Protein AF-A0A971R2U0-F1 (afdb_monomer)

Secondary structure (DSSP, 8-state):
-TTEEEEEEEETTEEEEEEEEGGGHHHHHTHHHHSEEPPHHHHHH---SEEEEEEE-GGG-SSGGGGG-EEEE-TTS-EEEEEE--GGG-SHHHHHHHHHHHHHHHHHHTT-EEEEEEEEEEEETTS-EEEEEEE--TTSSHHHHHHHHHH-TTTEEEEEEEESSEEEEEE-TTS-EEEEE--SEEEEEGGGS-HHHHHHTTTT-EEESTTSTT-EEEEE-S-HHHHTS-EE-SEEEEEE-S----S-SEEE-SSHHHHHHHHHH-EEEEPTTSS--EEEE-GGG-TTTTTTTHHHHHHHHHHHHHHHHHTT-EEEEEE--TTSTT-TTHHHHHHHHHHHHHHHT---

Structure (mmCIF, N/CA/C/O backbone):
data_AF-A0A971R2U0-F1
#
_entry.id   AF-A0A971R2U0-F1
#
loop_
_atom_site.group_PDB
_atom_site.id
_atom_site.type_symbol
_atom_site.label_atom_id
_atom_site.label_alt_id
_atom_site.label_comp_id
_atom_site.label_asym_id
_atom_site.label_entity_id
_atom_site.label_seq_id
_atom_site.pdbx_PDB_ins_code
_atom_site.Cartn_x
_atom_site.Cartn_y
_atom_site.Cartn_z
_atom_site.occupancy
_atom_site.B_iso_or_equiv
_atom_site.auth_seq_id
_atom_site.auth_comp_id
_atom_site.auth_asym_id
_atom_site.auth_atom_id
_atom_site.pdbx_PDB_model_num
ATOM 1 N N . PRO A 1 1 ? 22.338 -7.439 -25.078 1.00 67.12 1 PRO A N 1
ATOM 2 C CA . PRO A 1 1 ? 22.030 -8.582 -24.176 1.00 67.12 1 PRO A CA 1
ATOM 3 C C . PRO A 1 1 ? 23.059 -8.847 -23.064 1.00 67.12 1 PRO A C 1
ATOM 5 O O . PRO A 1 1 ? 22.641 -9.180 -21.968 1.00 67.12 1 PRO A O 1
ATOM 8 N N . LYS A 1 2 ? 24.377 -8.737 -23.320 1.00 85.81 2 LYS A N 1
ATOM 9 C CA . LYS A 1 2 ? 25.413 -9.091 -22.322 1.00 85.81 2 LYS A CA 1
ATOM 10 C C . LYS A 1 2 ? 25.463 -8.170 -21.094 1.00 85.81 2 LYS A C 1
ATOM 12 O O . LYS A 1 2 ? 25.907 -8.610 -20.044 1.00 85.81 2 LYS A O 1
ATOM 17 N N . ASP A 1 3 ? 24.999 -6.933 -21.238 1.00 92.06 3 ASP A N 1
ATOM 18 C CA . ASP A 1 3 ? 24.998 -5.914 -20.182 1.00 92.06 3 ASP A CA 1
ATOM 19 C C . ASP A 1 3 ? 23.644 -5.786 -19.466 1.00 92.06 3 ASP A C 1
ATOM 21 O O . ASP A 1 3 ? 23.371 -4.761 -18.856 1.00 92.06 3 ASP A O 1
ATOM 25 N N . TRP A 1 4 ? 22.774 -6.792 -19.575 1.00 95.12 4 TRP A N 1
ATOM 26 C CA . TRP A 1 4 ? 21.411 -6.742 -19.048 1.00 95.12 4 TRP A CA 1
ATOM 27 C C . TRP A 1 4 ? 21.131 -7.930 -18.133 1.00 95.12 4 TRP A C 1
ATOM 29 O O . TRP A 1 4 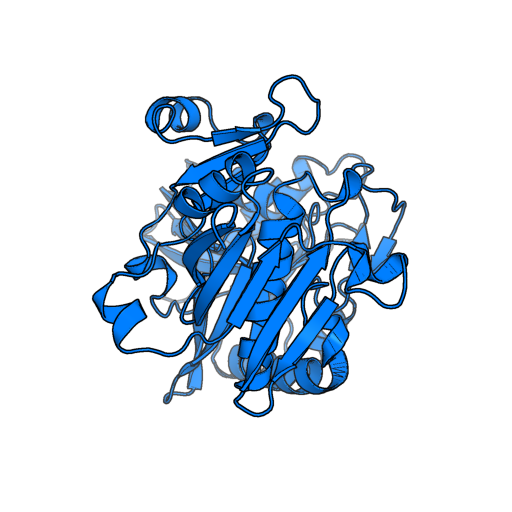? 21.513 -9.061 -18.438 1.00 95.12 4 TRP A O 1
ATOM 39 N N . PHE A 1 5 ? 20.429 -7.669 -17.034 1.00 95.25 5 PHE A N 1
ATOM 40 C CA . PHE A 1 5 ? 20.079 -8.653 -16.014 1.00 95.25 5 PHE A CA 1
ATOM 41 C C . PHE A 1 5 ? 18.563 -8.752 -15.866 1.00 95.25 5 PHE A C 1
ATOM 43 O O . PHE A 1 5 ? 17.862 -7.747 -15.947 1.00 95.25 5 PHE A O 1
ATOM 50 N N . GLY A 1 6 ? 18.061 -9.969 -15.650 1.00 94.62 6 GLY A N 1
ATOM 51 C CA . GLY A 1 6 ? 16.641 -10.239 -15.435 1.00 94.62 6 GLY A CA 1
ATOM 52 C C . GLY A 1 6 ? 16.349 -10.599 -13.981 1.00 94.62 6 GLY A C 1
ATOM 53 O O . GLY A 1 6 ? 16.981 -11.493 -13.425 1.00 94.62 6 GLY A O 1
ATOM 54 N N . PHE A 1 7 ? 15.352 -9.938 -13.408 1.00 96.06 7 PHE A N 1
ATOM 55 C CA . PHE A 1 7 ? 14.811 -10.134 -12.070 1.00 96.06 7 PHE A CA 1
ATOM 56 C C . PHE A 1 7 ? 13.326 -10.484 -12.204 1.00 96.06 7 PHE A C 1
ATOM 58 O O . PHE A 1 7 ? 12.466 -9.600 -12.210 1.00 96.06 7 PHE A O 1
ATOM 65 N N . PRO A 1 8 ? 12.998 -11.769 -12.393 1.00 96.81 8 PRO A N 1
ATOM 66 C CA . PRO A 1 8 ? 11.617 -12.214 -12.388 1.00 96.81 8 PRO A CA 1
ATOM 67 C C . PRO A 1 8 ? 11.120 -12.213 -10.941 1.00 96.81 8 PRO A C 1
ATOM 69 O O . PRO A 1 8 ? 11.639 -12.950 -10.106 1.00 96.81 8 PRO A O 1
ATOM 72 N N . ILE A 1 9 ? 10.136 -11.370 -10.641 1.00 97.31 9 ILE A N 1
ATOM 73 C CA . ILE A 1 9 ? 9.630 -11.148 -9.284 1.00 97.31 9 ILE A CA 1
ATOM 74 C C . ILE A 1 9 ? 8.130 -11.397 -9.195 1.00 97.31 9 ILE A C 1
ATOM 76 O O . ILE A 1 9 ? 7.377 -11.180 -10.150 1.00 97.31 9 ILE A O 1
ATOM 80 N N . HIS A 1 10 ? 7.693 -11.813 -8.013 1.00 96.88 10 HIS A N 1
ATOM 81 C CA . HIS A 1 10 ? 6.298 -11.786 -7.627 1.00 96.88 10 HIS A CA 1
ATOM 82 C C . HIS A 1 10 ? 5.955 -10.454 -6.966 1.00 96.88 10 HIS A C 1
ATOM 84 O O . HIS A 1 10 ? 6.544 -10.071 -5.957 1.00 96.88 10 HIS A O 1
ATOM 90 N N . VAL A 1 11 ? 4.958 -9.775 -7.526 1.00 96.44 11 VAL A N 1
ATOM 91 C CA . VAL A 1 11 ? 4.375 -8.548 -6.979 1.00 96.44 11 VAL A CA 1
ATOM 92 C C . VAL A 1 11 ? 2.938 -8.878 -6.623 1.00 96.44 11 VAL A C 1
ATOM 94 O O . VAL A 1 11 ? 2.069 -8.971 -7.496 1.00 96.44 11 VAL A O 1
ATOM 97 N N . GLY A 1 12 ? 2.714 -9.198 -5.350 1.00 93.81 12 GLY A N 1
ATOM 98 C CA . GLY A 1 12 ? 1.501 -9.886 -4.920 1.00 93.81 12 GLY A CA 1
ATOM 99 C C . GLY A 1 12 ? 1.280 -11.164 -5.739 1.00 93.81 12 GLY A C 1
ATOM 100 O O . GLY A 1 12 ? 2.132 -12.049 -5.801 1.00 93.81 12 GLY A O 1
ATOM 101 N N . THR A 1 13 ? 0.144 -11.263 -6.427 1.00 93.38 13 THR A N 1
ATOM 102 C CA . THR A 1 13 ? -0.176 -12.434 -7.275 1.00 93.38 13 THR A CA 1
ATOM 103 C C . THR A 1 13 ? 0.349 -12.330 -8.715 1.00 93.38 13 THR A C 1
ATOM 105 O O . THR A 1 13 ? 0.178 -13.270 -9.496 1.00 93.38 13 THR A O 1
ATOM 108 N N . LYS A 1 14 ? 0.981 -11.208 -9.089 1.00 97.00 14 LYS A N 1
ATOM 109 C CA . LYS A 1 14 ? 1.472 -10.948 -10.451 1.00 97.00 14 LYS A CA 1
ATOM 110 C C . LYS A 1 14 ? 2.922 -11.365 -10.613 1.00 97.00 14 LYS A C 1
ATOM 112 O O . LYS A 1 14 ? 3.723 -11.218 -9.697 1.00 97.00 14 LYS A O 1
ATOM 117 N N . LEU A 1 15 ? 3.250 -11.869 -11.796 1.00 97.88 15 LEU A N 1
ATOM 118 C CA . LEU A 1 15 ? 4.611 -12.154 -12.226 1.00 97.88 15 LEU A CA 1
ATOM 119 C C . LEU A 1 15 ? 5.100 -10.998 -13.098 1.00 97.88 15 LEU A C 1
ATOM 121 O O . LEU A 1 15 ? 4.590 -10.809 -14.203 1.00 97.88 15 LEU A O 1
ATOM 125 N N . ILE A 1 16 ? 6.086 -10.244 -12.617 1.00 98.31 16 ILE A N 1
ATOM 126 C CA . ILE A 1 16 ? 6.682 -9.133 -13.362 1.00 98.31 16 ILE A CA 1
ATOM 127 C C . ILE A 1 16 ? 8.148 -9.451 -13.639 1.00 98.31 16 ILE A C 1
ATOM 129 O O . ILE A 1 16 ? 8.900 -9.811 -12.737 1.00 98.31 16 ILE A O 1
ATOM 133 N N . TYR A 1 17 ? 8.561 -9.337 -14.898 1.00 97.88 17 TYR A N 1
ATOM 134 C CA . TYR A 1 17 ? 9.966 -9.458 -15.276 1.00 97.88 17 TYR A CA 1
ATOM 135 C C . TYR A 1 17 ? 10.603 -8.081 -15.291 1.00 97.88 17 TYR A C 1
ATOM 137 O O . TYR A 1 17 ? 10.258 -7.245 -16.121 1.00 97.88 17 TYR A O 1
ATOM 145 N N . VAL A 1 18 ? 11.549 -7.855 -14.387 1.00 97.44 18 VAL A N 1
ATOM 146 C CA . VAL A 1 18 ? 12.312 -6.612 -14.342 1.00 97.44 18 VAL A CA 1
ATOM 147 C C . VAL A 1 18 ? 13.645 -6.827 -15.050 1.00 97.44 18 VAL A C 1
ATOM 149 O O . VAL A 1 18 ? 14.414 -7.709 -14.683 1.00 97.44 18 VAL A O 1
ATOM 152 N N . VAL A 1 19 ? 13.911 -6.058 -16.096 1.00 96.12 19 VAL A N 1
ATOM 153 C CA . VAL A 1 19 ? 15.102 -6.151 -16.937 1.00 96.12 19 VAL A CA 1
ATOM 154 C C . VAL A 1 19 ? 15.901 -4.868 -16.758 1.00 96.12 19 VAL A C 1
ATOM 156 O O . VAL A 1 19 ? 15.424 -3.783 -17.068 1.00 96.12 19 VAL A O 1
ATOM 159 N N . VAL A 1 20 ? 17.112 -4.979 -16.228 1.00 95.12 20 VAL A N 1
ATOM 160 C CA . VAL A 1 20 ? 17.919 -3.817 -15.836 1.00 95.12 20 VAL A CA 1
ATOM 161 C C . VAL A 1 20 ? 19.248 -3.815 -16.566 1.00 95.12 20 VAL A C 1
ATOM 163 O O . VAL A 1 20 ? 19.884 -4.864 -16.720 1.00 95.12 20 VAL A O 1
ATOM 166 N N . ASN A 1 21 ? 19.679 -2.639 -17.009 1.00 93.81 21 ASN A N 1
ATOM 167 C CA . ASN A 1 21 ? 21.042 -2.441 -17.476 1.00 93.81 21 ASN A CA 1
ATOM 168 C C . ASN A 1 21 ? 22.017 -2.636 -16.296 1.00 93.81 21 ASN A C 1
ATOM 170 O O . ASN A 1 21 ? 21.696 -2.313 -15.150 1.00 93.81 21 ASN A O 1
ATOM 174 N N . LYS A 1 22 ? 23.208 -3.184 -16.564 1.00 92.50 22 LYS A N 1
ATOM 175 C CA . LYS A 1 22 ? 24.267 -3.448 -15.577 1.00 92.50 22 LYS A CA 1
ATOM 176 C C . LYS A 1 22 ? 24.604 -2.243 -14.699 1.00 92.50 22 LYS A C 1
ATOM 178 O O . LYS A 1 22 ? 25.009 -2.442 -13.558 1.00 92.50 22 LYS A O 1
ATOM 183 N N . GLU A 1 23 ? 24.445 -1.028 -15.216 1.00 90.56 23 GLU A N 1
ATOM 184 C CA . GLU A 1 23 ? 24.738 0.210 -14.488 1.00 90.56 23 GLU A CA 1
ATOM 185 C C . GLU A 1 23 ? 23.801 0.395 -13.286 1.00 90.56 23 GLU A C 1
ATOM 187 O O . GLU A 1 23 ? 24.240 0.803 -12.216 1.00 90.56 23 GLU A O 1
ATOM 192 N N . TYR A 1 24 ? 22.555 -0.073 -13.401 1.00 91.06 24 TYR A N 1
ATOM 193 C CA . TYR A 1 24 ? 21.544 -0.029 -12.341 1.00 91.06 24 TYR A CA 1
ATOM 194 C C . TYR A 1 24 ? 21.468 -1.325 -11.516 1.00 91.06 24 TYR A C 1
ATOM 196 O O . TYR A 1 24 ? 20.553 -1.500 -10.707 1.00 91.06 24 TYR A O 1
ATOM 204 N N . LEU A 1 25 ? 22.418 -2.256 -11.685 1.00 90.38 25 LEU A N 1
ATOM 205 C CA . LEU A 1 25 ? 22.401 -3.549 -10.990 1.00 90.38 25 LEU A CA 1
ATOM 206 C C . LEU A 1 25 ? 22.448 -3.389 -9.462 1.00 90.38 25 LEU A C 1
ATOM 208 O O . LEU A 1 25 ? 21.799 -4.147 -8.740 1.00 90.38 25 LEU A O 1
ATOM 212 N N . ALA A 1 26 ? 23.182 -2.385 -8.971 1.00 87.31 26 ALA A N 1
ATOM 213 C CA . ALA A 1 26 ? 23.252 -2.076 -7.546 1.00 87.31 26 ALA A CA 1
ATOM 214 C C . ALA A 1 26 ? 21.869 -1.719 -6.977 1.00 87.31 26 ALA A C 1
ATOM 216 O O . ALA A 1 26 ? 21.488 -2.254 -5.937 1.00 87.31 26 ALA A O 1
ATOM 217 N N . LEU A 1 27 ? 21.077 -0.910 -7.690 1.00 87.75 27 LEU A N 1
ATOM 218 C CA . LEU A 1 27 ? 19.688 -0.629 -7.315 1.00 87.75 27 LEU A CA 1
ATOM 219 C C . LEU A 1 27 ? 18.820 -1.887 -7.409 1.00 87.75 27 LEU A C 1
ATOM 221 O O . LEU A 1 27 ? 18.063 -2.187 -6.488 1.00 87.75 27 LEU A O 1
ATOM 225 N N . ALA A 1 28 ? 18.956 -2.648 -8.498 1.00 90.69 28 ALA A N 1
ATOM 226 C CA . ALA A 1 28 ? 18.144 -3.834 -8.761 1.00 90.69 28 ALA A CA 1
ATOM 227 C C . ALA A 1 28 ? 18.328 -4.941 -7.718 1.00 90.69 28 ALA A C 1
ATOM 229 O O . ALA A 1 28 ? 17.384 -5.675 -7.437 1.00 90.69 28 ALA A O 1
ATOM 230 N N . SER A 1 29 ? 19.503 -5.024 -7.086 1.00 89.69 29 SER A N 1
ATOM 231 C CA . SER A 1 29 ? 19.735 -5.935 -5.958 1.00 89.69 29 SER A CA 1
ATOM 232 C C . SER A 1 29 ? 18.728 -5.727 -4.815 1.00 89.69 29 SER A C 1
ATOM 234 O O . SER A 1 29 ? 18.308 -6.693 -4.180 1.00 89.69 29 SER A O 1
ATOM 236 N N . GLY A 1 30 ? 18.243 -4.491 -4.636 1.00 90.81 30 GLY A N 1
ATOM 237 C CA . GLY A 1 30 ? 17.192 -4.129 -3.688 1.00 90.81 30 GLY A CA 1
ATOM 238 C C . GLY A 1 30 ? 15.860 -4.840 -3.926 1.00 90.81 30 GLY A C 1
ATOM 239 O O . GLY A 1 30 ? 15.114 -5.079 -2.977 1.00 90.81 30 GLY A O 1
ATOM 240 N N . LEU A 1 31 ? 15.570 -5.244 -5.168 1.00 93.12 31 LEU A N 1
ATOM 241 C CA . LEU A 1 31 ? 14.348 -5.981 -5.492 1.00 93.12 31 LEU A CA 1
ATOM 242 C C . LEU A 1 31 ? 14.289 -7.332 -4.792 1.00 93.12 31 LEU A C 1
ATOM 244 O O . LEU A 1 31 ? 13.209 -7.719 -4.369 1.00 93.12 31 LEU A O 1
ATOM 248 N N . GLY A 1 32 ? 15.425 -8.016 -4.624 1.00 90.88 32 GLY A N 1
ATOM 249 C CA . GLY A 1 32 ? 15.470 -9.316 -3.946 1.00 90.88 32 GLY A CA 1
ATOM 250 C C . GLY A 1 32 ? 15.125 -9.243 -2.456 1.00 90.88 32 GLY A C 1
ATOM 251 O O . GLY A 1 32 ? 14.724 -10.245 -1.875 1.00 90.88 32 GLY A O 1
ATOM 252 N N . ASN A 1 33 ? 15.247 -8.061 -1.843 1.00 90.31 33 ASN A N 1
ATOM 253 C CA . ASN A 1 33 ? 14.797 -7.829 -0.472 1.00 90.31 33 ASN A CA 1
ATOM 254 C C . ASN A 1 33 ? 13.345 -7.358 -0.400 1.00 90.31 33 ASN A C 1
ATOM 256 O O . ASN A 1 33 ? 12.711 -7.549 0.633 1.00 90.31 33 ASN A O 1
ATOM 260 N N . LEU A 1 34 ? 12.846 -6.696 -1.449 1.00 92.38 34 LEU A N 1
ATOM 261 C CA . LEU A 1 34 ? 11.514 -6.092 -1.470 1.00 92.38 34 LEU A CA 1
ATOM 262 C C . LEU A 1 34 ? 10.435 -7.033 -2.024 1.00 92.38 34 LEU A C 1
ATOM 264 O O . LEU A 1 34 ? 9.276 -6.919 -1.632 1.00 92.38 34 LEU A O 1
ATOM 268 N N . PHE A 1 35 ? 10.804 -7.934 -2.930 1.00 94.81 35 PHE A N 1
ATOM 269 C CA . PHE A 1 35 ? 9.907 -8.858 -3.615 1.00 94.81 35 PHE A CA 1
ATOM 270 C C . PHE A 1 35 ? 10.469 -10.277 -3.606 1.00 94.81 35 PHE A C 1
ATOM 272 O O . PHE A 1 35 ? 11.679 -10.494 -3.587 1.00 94.81 35 PHE A O 1
ATOM 279 N N . GLU A 1 36 ? 9.573 -11.255 -3.686 1.00 94.88 36 GLU A N 1
ATOM 280 C CA . GLU A 1 36 ? 9.957 -12.653 -3.858 1.00 94.88 36 GLU A CA 1
ATOM 281 C C . GLU A 1 36 ? 10.438 -12.893 -5.294 1.00 94.88 36 GLU A C 1
ATOM 283 O O . GLU A 1 36 ? 9.746 -12.538 -6.252 1.00 94.88 36 GLU A O 1
ATOM 288 N N . LEU A 1 37 ? 11.600 -13.527 -5.464 1.00 95.00 37 LEU A N 1
ATOM 289 C CA . LEU A 1 37 ? 12.069 -13.956 -6.782 1.00 95.00 37 LEU A CA 1
ATOM 290 C C . LEU A 1 37 ? 11.256 -15.164 -7.264 1.00 95.00 37 LEU A C 1
ATOM 292 O O . LEU A 1 37 ? 11.056 -16.135 -6.537 1.00 95.00 37 LEU A O 1
ATOM 296 N N . ALA A 1 38 ? 10.827 -15.143 -8.522 1.00 95.56 38 ALA A N 1
ATOM 297 C CA . ALA A 1 38 ? 10.132 -16.275 -9.114 1.00 95.56 38 ALA A CA 1
ATOM 298 C C . ALA A 1 38 ? 11.088 -17.457 -9.332 1.00 95.56 38 ALA A C 1
ATOM 300 O O . ALA A 1 38 ? 12.235 -17.296 -9.756 1.00 95.56 38 ALA A O 1
ATOM 301 N N . SER A 1 39 ? 10.596 -18.673 -9.096 1.00 94.31 39 SER A N 1
ATOM 302 C CA . SER A 1 39 ? 11.369 -19.890 -9.341 1.00 94.31 39 SER A CA 1
ATOM 303 C C . SER A 1 39 ? 11.531 -20.174 -10.840 1.00 94.31 39 SER A C 1
ATOM 305 O O . SER A 1 39 ? 10.706 -19.777 -11.668 1.00 94.31 39 SER A O 1
ATOM 307 N N . PHE A 1 40 ? 12.569 -20.936 -11.201 1.00 92.69 40 PHE A N 1
ATOM 308 C CA . PHE A 1 40 ? 12.796 -21.367 -12.587 1.00 92.69 40 PHE A CA 1
ATOM 309 C C . PHE A 1 40 ? 11.599 -22.107 -13.195 1.00 92.69 40 PHE A C 1
ATOM 311 O O . PHE A 1 40 ? 11.309 -21.924 -14.378 1.00 92.69 40 PHE A O 1
ATOM 318 N N . ASP A 1 41 ? 10.876 -22.895 -12.398 1.00 94.00 41 ASP A N 1
ATOM 319 C CA . ASP A 1 41 ? 9.682 -23.602 -12.862 1.00 94.00 41 ASP A CA 1
ATOM 320 C C . ASP A 1 41 ? 8.553 -22.637 -13.233 1.00 94.00 41 ASP A C 1
ATOM 322 O O . ASP A 1 41 ? 7.886 -22.836 -14.248 1.00 94.00 41 ASP A O 1
ATOM 326 N N . ILE A 1 42 ? 8.357 -21.563 -12.465 1.00 93.44 42 ILE A N 1
ATOM 327 C CA . ILE A 1 42 ? 7.370 -20.529 -12.797 1.00 93.44 42 ILE A CA 1
ATOM 328 C C . ILE A 1 42 ? 7.784 -19.814 -14.083 1.00 93.44 42 ILE A C 1
ATOM 330 O O . ILE A 1 42 ? 6.976 -19.698 -15.001 1.00 93.44 42 ILE A O 1
ATOM 334 N N . ILE A 1 43 ? 9.049 -19.401 -14.183 1.00 93.56 43 ILE A N 1
ATOM 335 C CA . ILE A 1 43 ? 9.583 -18.672 -15.345 1.00 93.56 43 ILE A CA 1
ATOM 336 C C . ILE A 1 43 ? 9.437 -19.488 -16.635 1.00 93.56 43 ILE A C 1
ATOM 338 O O . ILE A 1 43 ? 9.090 -18.951 -17.682 1.00 93.56 43 ILE A O 1
ATOM 342 N N . LYS A 1 44 ? 9.675 -20.802 -16.571 1.00 92.62 44 LYS A N 1
ATOM 343 C CA . LYS A 1 44 ? 9.603 -21.683 -17.742 1.00 92.62 44 LYS A CA 1
ATOM 344 C C . LYS A 1 44 ? 8.174 -21.910 -18.243 1.00 92.62 44 LYS A C 1
ATOM 346 O O . LYS A 1 44 ? 7.989 -22.159 -19.432 1.00 92.62 44 LYS A O 1
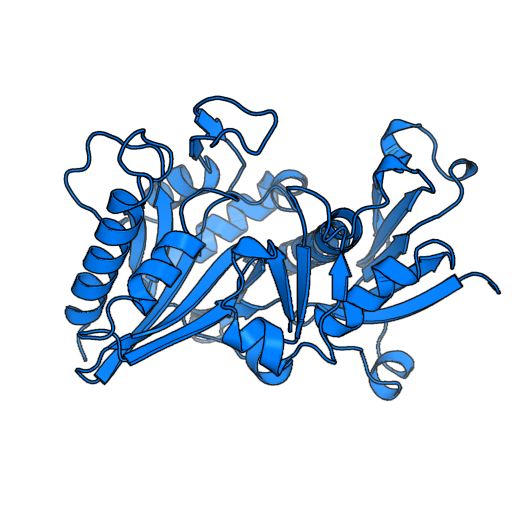ATOM 351 N N . ASN A 1 45 ? 7.187 -21.873 -17.348 1.00 94.12 45 ASN A N 1
ATOM 352 C CA . ASN A 1 45 ? 5.827 -22.330 -17.643 1.00 94.12 45 ASN A CA 1
ATOM 353 C C . ASN A 1 45 ? 4.778 -21.210 -17.659 1.00 94.12 45 ASN A C 1
ATOM 355 O O . ASN A 1 45 ? 3.681 -21.424 -18.175 1.00 94.12 45 ASN A O 1
ATOM 359 N N . LYS A 1 46 ? 5.077 -20.033 -17.099 1.00 94.50 46 LYS A N 1
ATOM 360 C CA . LYS A 1 46 ? 4.141 -18.911 -17.009 1.00 94.50 46 LYS A CA 1
ATOM 361 C C . LYS A 1 46 ? 4.700 -17.688 -17.732 1.00 94.50 46 LYS A C 1
ATOM 363 O O . LYS A 1 46 ? 5.791 -17.210 -17.433 1.00 94.50 46 LYS A O 1
ATOM 368 N N . LYS A 1 47 ? 3.898 -17.147 -18.650 1.00 95.44 47 LYS A N 1
ATOM 369 C CA . LYS A 1 47 ? 4.136 -15.845 -19.277 1.00 95.44 47 LYS A CA 1
ATOM 370 C C . LYS A 1 47 ? 4.054 -14.728 -18.214 1.00 95.44 47 LYS A C 1
ATOM 372 O O . LYS A 1 47 ? 3.151 -14.789 -17.378 1.00 95.44 47 LYS A O 1
ATOM 377 N N . PRO A 1 48 ? 4.942 -13.716 -18.231 1.00 97.44 48 PRO A N 1
ATOM 378 C CA . PRO A 1 48 ? 4.840 -12.592 -17.307 1.00 97.44 48 PRO A CA 1
ATOM 379 C C . PRO A 1 48 ? 3.562 -11.777 -17.541 1.00 97.44 48 PRO A C 1
ATOM 381 O O . PRO A 1 48 ? 3.148 -11.533 -18.678 1.00 97.44 48 PRO A O 1
ATOM 384 N N . ASP A 1 49 ? 2.974 -11.319 -16.440 1.00 98.19 49 ASP A N 1
ATOM 385 C CA . ASP A 1 49 ? 1.847 -10.388 -16.435 1.00 98.19 49 ASP A CA 1
ATOM 386 C C . ASP A 1 49 ? 2.329 -8.967 -16.808 1.00 98.19 49 ASP A C 1
ATOM 388 O O . ASP A 1 49 ? 1.620 -8.208 -17.471 1.00 98.19 49 ASP A O 1
ATOM 392 N N . GLY A 1 50 ? 3.574 -8.629 -16.448 1.00 98.25 50 GLY A N 1
ATOM 393 C CA . GLY A 1 50 ? 4.221 -7.373 -16.820 1.00 98.25 50 GLY A CA 1
ATOM 394 C C . GLY A 1 50 ? 5.726 -7.496 -17.061 1.00 98.25 50 GLY A C 1
ATOM 395 O O . GLY A 1 50 ? 6.384 -8.405 -16.558 1.00 98.25 50 GLY A O 1
ATOM 396 N N . ILE A 1 51 ? 6.283 -6.557 -17.817 1.00 98.19 51 ILE A N 1
ATOM 397 C CA . ILE A 1 51 ? 7.716 -6.396 -18.061 1.00 98.19 51 ILE A CA 1
ATOM 398 C C . ILE A 1 51 ? 8.083 -4.956 -17.713 1.00 98.19 51 ILE A C 1
ATOM 400 O O . ILE A 1 51 ? 7.394 -4.025 -18.113 1.00 98.19 51 ILE A O 1
ATOM 404 N N . TYR A 1 52 ? 9.164 -4.763 -16.973 1.00 97.44 52 TYR A N 1
ATOM 405 C CA . TYR A 1 52 ? 9.704 -3.444 -16.674 1.00 97.44 52 TYR A CA 1
ATOM 406 C C . TYR A 1 52 ? 11.166 -3.384 -17.102 1.00 97.44 52 TYR A C 1
ATOM 408 O O . TYR A 1 52 ? 11.948 -4.227 -16.678 1.00 97.44 52 TYR A O 1
ATOM 416 N N . ILE A 1 53 ? 11.533 -2.417 -17.941 1.00 95.62 53 ILE A N 1
ATOM 417 C CA . ILE A 1 53 ? 12.887 -2.244 -18.470 1.00 95.62 53 ILE A CA 1
ATOM 418 C C . ILE A 1 53 ? 13.456 -0.917 -17.965 1.00 95.62 53 ILE A C 1
ATOM 420 O O . ILE A 1 53 ? 12.860 0.129 -18.204 1.00 95.62 53 ILE A O 1
ATOM 424 N N . LEU A 1 54 ? 14.603 -0.963 -17.282 1.00 93.75 54 LEU A N 1
ATOM 425 C CA . LEU A 1 54 ? 15.287 0.203 -16.709 1.00 93.75 54 LEU A CA 1
ATOM 426 C C . LEU A 1 54 ? 16.669 0.401 -17.340 1.00 93.75 54 LEU A C 1
ATOM 428 O O . LEU A 1 54 ? 17.472 -0.541 -17.370 1.00 93.75 54 LEU A O 1
ATOM 432 N N . GLY A 1 55 ? 16.962 1.632 -17.762 1.00 92.62 55 GLY A N 1
ATOM 433 C CA . GLY A 1 55 ? 18.241 2.001 -18.369 1.00 92.62 55 GLY A CA 1
ATOM 434 C C . GLY A 1 55 ? 18.278 1.719 -19.868 1.00 92.62 55 GLY A C 1
ATOM 435 O O . GLY A 1 55 ? 19.304 1.263 -20.384 1.00 92.62 55 GLY A O 1
ATOM 436 N N . ILE A 1 56 ? 17.137 1.867 -20.555 1.00 92.31 56 ILE A N 1
ATOM 437 C CA . ILE A 1 56 ? 17.086 1.758 -22.017 1.00 92.31 56 ILE A CA 1
ATOM 438 C C . ILE A 1 56 ? 17.637 3.043 -22.636 1.00 92.31 56 ILE A C 1
ATOM 440 O O . ILE A 1 56 ? 17.419 4.129 -22.118 1.00 92.31 56 ILE A O 1
ATOM 444 N N . ASP A 1 57 ? 18.368 2.917 -23.739 1.00 91.62 57 ASP A N 1
ATOM 445 C CA . ASP A 1 57 ? 18.961 4.073 -24.409 1.00 91.62 57 ASP A CA 1
ATOM 446 C C . ASP A 1 57 ? 17.882 5.096 -24.800 1.00 91.62 57 ASP A C 1
ATOM 448 O O . ASP A 1 57 ? 16.854 4.748 -25.390 1.00 91.62 57 ASP A O 1
ATOM 452 N N . ASN A 1 58 ? 18.138 6.365 -24.486 1.00 92.06 58 ASN A N 1
ATOM 453 C CA . ASN A 1 58 ? 17.199 7.461 -24.698 1.00 92.06 58 ASN A CA 1
ATOM 454 C C . ASN A 1 58 ? 16.814 7.651 -26.177 1.00 92.06 58 ASN A C 1
ATOM 456 O O . ASN A 1 58 ? 15.766 8.220 -26.465 1.00 92.06 58 ASN A O 1
ATOM 460 N N . GLN A 1 59 ? 17.601 7.117 -27.123 1.00 92.62 59 GLN A N 1
ATOM 461 C CA . GLN A 1 59 ? 17.261 7.111 -28.551 1.00 92.62 59 GLN A CA 1
ATOM 462 C C . GLN A 1 59 ? 15.967 6.346 -28.888 1.00 92.62 59 GLN A C 1
ATOM 464 O O . GLN A 1 59 ? 15.445 6.494 -29.991 1.00 92.62 59 GLN A O 1
ATOM 469 N N . PHE A 1 60 ? 15.482 5.490 -27.981 1.00 90.38 60 PHE A N 1
ATOM 470 C CA . PHE A 1 60 ? 14.252 4.715 -28.163 1.00 90.38 60 PHE A CA 1
ATOM 471 C C . PHE A 1 60 ? 12.986 5.441 -27.692 1.00 90.38 60 PHE A C 1
ATOM 473 O O . PHE A 1 60 ? 11.899 4.881 -27.827 1.00 90.38 60 PHE A O 1
ATOM 480 N N . PHE A 1 61 ? 13.109 6.659 -27.166 1.00 91.25 61 PHE A N 1
ATOM 481 C CA . PHE A 1 61 ? 11.971 7.495 -26.793 1.00 91.25 61 PHE A CA 1
ATOM 482 C C . PHE A 1 61 ? 11.794 8.635 -27.790 1.00 91.25 61 PHE A C 1
ATOM 484 O O . PHE A 1 61 ? 12.760 9.126 -28.377 1.00 91.25 61 PHE A O 1
ATOM 491 N N . GLU A 1 62 ? 10.544 9.046 -27.982 1.00 88.44 62 GLU A N 1
ATOM 492 C CA . GLU A 1 62 ? 10.199 10.124 -28.909 1.00 88.44 62 GLU A CA 1
ATOM 493 C C . GLU A 1 62 ? 10.480 11.497 -28.290 1.00 88.44 62 GLU A C 1
ATOM 495 O O . GLU A 1 62 ? 11.023 12.377 -28.964 1.00 88.44 62 GLU A O 1
ATOM 500 N N . GLU A 1 63 ? 10.164 11.665 -27.002 1.00 90.44 63 GLU A N 1
ATOM 501 C CA . GLU A 1 63 ? 10.304 12.931 -26.286 1.00 90.44 63 GLU A CA 1
ATOM 502 C C . GLU A 1 63 ? 11.207 12.795 -25.046 1.00 90.44 63 GLU A C 1
ATOM 504 O O . GLU A 1 63 ? 11.178 11.768 -24.368 1.00 90.44 63 GLU A O 1
ATOM 509 N N . PRO A 1 64 ? 11.995 13.831 -24.690 1.00 85.81 64 PRO A N 1
ATOM 510 C CA . PRO A 1 64 ? 12.816 13.813 -23.477 1.00 85.81 64 PRO A CA 1
ATOM 511 C C . PRO A 1 64 ? 12.034 13.581 -22.180 1.00 85.81 64 PRO A C 1
ATOM 513 O O . PRO A 1 64 ? 12.565 12.998 -21.238 1.00 85.81 64 PRO A O 1
ATOM 516 N N . ASP A 1 65 ? 10.773 14.014 -22.130 1.00 85.19 65 ASP A N 1
ATOM 517 C CA . ASP A 1 65 ? 9.922 13.823 -20.956 1.00 85.19 65 ASP A CA 1
ATOM 518 C C . ASP A 1 65 ? 9.570 12.342 -20.730 1.00 85.19 65 ASP A C 1
ATOM 520 O O . ASP A 1 65 ? 9.319 11.954 -19.591 1.00 85.19 65 ASP A O 1
ATOM 524 N N . ASP A 1 66 ? 9.639 11.496 -21.765 1.00 88.12 66 ASP A N 1
ATOM 525 C CA . ASP A 1 66 ? 9.370 10.057 -21.663 1.00 88.12 66 ASP A CA 1
ATOM 526 C C . ASP A 1 66 ? 10.528 9.273 -21.031 1.00 88.12 66 ASP A C 1
ATOM 528 O O . ASP A 1 66 ? 10.348 8.126 -20.607 1.00 88.12 66 ASP A O 1
ATOM 532 N N . PHE A 1 67 ? 11.718 9.877 -20.918 1.00 88.88 67 PHE A N 1
ATOM 533 C CA . PHE A 1 67 ? 12.885 9.219 -20.321 1.00 88.88 67 PHE A CA 1
ATOM 534 C C . PHE A 1 67 ? 12.610 8.805 -18.867 1.00 88.88 67 PHE A C 1
ATOM 536 O O . PHE A 1 67 ? 13.151 7.807 -18.390 1.00 88.88 67 PHE A O 1
ATOM 543 N N . ASN A 1 68 ? 11.729 9.534 -18.169 1.00 85.56 68 ASN A N 1
ATOM 544 C CA . ASN A 1 68 ? 11.351 9.251 -16.783 1.00 85.56 68 ASN A CA 1
ATOM 545 C C . ASN A 1 68 ? 10.402 8.046 -16.623 1.00 85.56 68 ASN A C 1
ATOM 547 O O . ASN A 1 68 ? 10.217 7.570 -15.499 1.00 85.56 68 ASN A O 1
ATOM 551 N N . GLY A 1 69 ? 9.836 7.533 -17.719 1.00 89.56 69 GLY A N 1
ATOM 552 C CA . GLY A 1 69 ? 9.041 6.319 -17.715 1.00 89.56 69 GLY A CA 1
ATOM 553 C C . GLY A 1 69 ? 7.768 6.376 -18.551 1.00 89.56 69 GLY A C 1
ATOM 554 O O . GLY A 1 69 ? 6.871 7.173 -18.295 1.00 89.56 69 GLY A O 1
ATOM 555 N N . VAL A 1 70 ? 7.608 5.401 -19.444 1.00 92.88 70 VAL A N 1
ATOM 556 C CA . VAL A 1 70 ? 6.350 5.140 -20.158 1.00 92.88 70 VAL A CA 1
ATOM 557 C C . VAL A 1 70 ? 5.832 3.749 -19.830 1.00 92.88 70 VAL A C 1
ATOM 559 O O . VAL A 1 70 ? 6.609 2.812 -19.649 1.00 92.88 70 VAL A O 1
ATOM 562 N N . ILE A 1 71 ? 4.508 3.594 -19.751 1.00 95.25 71 ILE A N 1
ATOM 563 C CA . ILE A 1 71 ? 3.852 2.294 -19.568 1.00 95.25 71 ILE A CA 1
ATOM 564 C C . ILE A 1 71 ? 2.773 2.132 -20.632 1.00 95.25 71 ILE A C 1
ATOM 566 O O . ILE A 1 71 ? 1.856 2.947 -20.731 1.00 95.25 71 ILE A O 1
ATOM 570 N N . TYR A 1 72 ? 2.833 1.030 -21.368 1.00 94.69 72 TYR A N 1
ATOM 571 C CA . TYR A 1 72 ? 1.811 0.639 -22.332 1.00 94.69 72 TYR A CA 1
ATOM 572 C C . TYR A 1 72 ? 1.385 -0.812 -22.117 1.00 94.69 72 TYR A C 1
ATOM 574 O O . TYR A 1 72 ? 1.964 -1.553 -21.320 1.00 94.69 72 TYR A O 1
ATOM 582 N N . LYS A 1 73 ? 0.304 -1.200 -22.793 1.00 96.50 73 LYS A N 1
ATOM 583 C CA . LYS A 1 73 ? -0.260 -2.545 -22.733 1.00 96.50 73 LYS A CA 1
ATOM 584 C C . LYS A 1 73 ? -0.194 -3.176 -24.114 1.00 96.50 73 LYS A C 1
ATOM 586 O O . LYS A 1 73 ? -0.712 -2.608 -25.071 1.00 96.50 73 LYS A O 1
ATOM 591 N N . GLU A 1 74 ? 0.408 -4.350 -24.187 1.00 96.81 74 GLU A N 1
ATOM 592 C CA . GLU A 1 74 ? 0.491 -5.163 -25.391 1.00 96.81 74 GLU A CA 1
ATOM 593 C C . GLU A 1 74 ? -0.848 -5.825 -25.731 1.00 96.81 74 GLU A C 1
ATOM 595 O O . GLU A 1 74 ? -1.705 -6.054 -24.868 1.00 96.81 74 GLU A O 1
ATOM 600 N N . ASN A 1 75 ? -1.014 -6.197 -27.004 1.00 95.19 75 ASN A N 1
ATOM 601 C CA . ASN A 1 75 ? -2.227 -6.860 -27.507 1.00 95.19 75 ASN A CA 1
ATOM 602 C C . ASN A 1 75 ? -2.541 -8.173 -26.777 1.00 95.19 75 ASN A C 1
ATOM 604 O O . ASN A 1 75 ? -3.693 -8.593 -26.689 1.00 95.19 75 ASN A O 1
ATOM 608 N N . ASP A 1 76 ? -1.507 -8.827 -26.261 1.00 94.19 76 ASP A N 1
ATOM 609 C CA . ASP A 1 76 ? -1.596 -10.094 -25.548 1.00 94.19 76 ASP A CA 1
ATOM 610 C C . ASP A 1 76 ? -1.832 -9.929 -24.031 1.00 94.19 76 ASP A C 1
ATOM 612 O O . ASP A 1 76 ? -1.752 -10.902 -23.275 1.00 94.19 76 ASP A O 1
ATOM 616 N N . GLY A 1 77 ? -2.109 -8.697 -23.593 1.00 94.00 77 GLY A N 1
ATOM 617 C CA . GLY A 1 77 ? -2.467 -8.341 -22.226 1.00 94.00 77 GLY A CA 1
ATOM 618 C C . GLY A 1 77 ? -1.301 -7.936 -21.326 1.00 94.00 77 GLY A C 1
ATOM 619 O O . GLY A 1 77 ? -1.566 -7.415 -20.243 1.00 94.00 77 GLY A O 1
ATOM 620 N N . THR A 1 78 ? -0.049 -8.140 -21.747 1.00 97.62 78 THR A N 1
ATOM 621 C CA . THR A 1 78 ? 1.124 -7.815 -20.925 1.00 97.62 78 THR A CA 1
ATOM 622 C C . THR A 1 78 ? 1.339 -6.313 -20.839 1.00 97.62 78 THR A C 1
ATOM 624 O O . THR A 1 78 ? 1.311 -5.607 -21.843 1.00 97.62 78 THR A O 1
ATOM 627 N N . TYR A 1 79 ? 1.591 -5.815 -19.634 1.00 98.06 79 TYR A N 1
ATOM 628 C CA . TYR A 1 79 ? 2.031 -4.435 -19.453 1.00 98.06 79 TYR A CA 1
ATOM 629 C C . TYR A 1 79 ? 3.541 -4.322 -19.625 1.00 98.06 79 TYR A C 1
ATOM 631 O O . TYR A 1 79 ? 4.279 -5.126 -19.064 1.00 98.06 79 TYR A O 1
ATOM 639 N N . VAL A 1 80 ? 4.003 -3.313 -20.356 1.00 97.88 80 VAL A N 1
ATOM 640 C CA . VAL A 1 80 ? 5.428 -3.035 -20.544 1.00 97.88 80 VAL A CA 1
ATOM 641 C C . VAL A 1 80 ? 5.715 -1.618 -20.071 1.00 97.88 80 VAL A C 1
ATOM 643 O O . VAL A 1 80 ? 5.124 -0.662 -20.568 1.00 97.88 80 VAL A O 1
ATOM 646 N N . GLY A 1 81 ? 6.596 -1.497 -19.082 1.00 96.19 81 GLY A N 1
ATOM 647 C CA . GLY A 1 81 ? 7.151 -0.230 -18.627 1.00 96.19 81 GLY A CA 1
ATOM 648 C C . GLY A 1 81 ? 8.580 -0.064 -19.124 1.00 96.19 81 GLY A C 1
ATOM 649 O O . GLY A 1 81 ? 9.372 -0.997 -19.003 1.00 96.19 81 GLY A O 1
ATOM 650 N N . LEU A 1 82 ? 8.914 1.106 -19.653 1.00 95.00 82 LEU A N 1
ATOM 651 C CA . LEU A 1 82 ? 10.255 1.455 -20.118 1.00 95.00 82 LEU A CA 1
ATOM 652 C C . LEU A 1 82 ? 10.702 2.728 -19.414 1.00 95.00 82 LEU A C 1
ATOM 654 O O . LEU A 1 82 ? 9.938 3.685 -19.380 1.00 95.00 82 LEU A O 1
ATOM 658 N N . VAL A 1 83 ? 11.920 2.744 -18.887 1.00 93.69 83 VAL A N 1
ATOM 659 C CA . VAL A 1 83 ? 12.566 3.930 -18.315 1.00 93.69 83 VAL A CA 1
ATOM 660 C C . VAL A 1 83 ? 13.941 4.081 -18.952 1.00 93.69 83 VAL A C 1
ATOM 662 O O . VAL A 1 83 ? 14.667 3.087 -19.097 1.00 93.69 83 VAL A O 1
ATOM 665 N N . GLY A 1 84 ? 14.251 5.317 -19.347 1.00 92.19 84 GLY A N 1
ATOM 666 C CA . GLY A 1 84 ? 15.469 5.703 -20.048 1.00 92.19 84 GLY A CA 1
ATOM 667 C C . GLY A 1 84 ? 16.734 5.485 -19.240 1.00 92.19 84 GLY A C 1
ATOM 668 O O . GLY A 1 84 ? 16.703 4.919 -18.153 1.00 92.19 84 GLY A O 1
ATOM 669 N N . ASP A 1 85 ? 17.859 5.906 -19.790 1.00 90.50 85 ASP A N 1
ATOM 670 C CA . ASP A 1 85 ? 19.124 5.993 -19.079 1.00 90.50 85 ASP A CA 1
ATOM 671 C C . ASP A 1 85 ? 19.366 7.463 -18.736 1.00 90.50 85 ASP A C 1
ATOM 673 O O . ASP A 1 85 ? 19.683 8.274 -19.609 1.00 90.50 85 ASP A O 1
ATOM 677 N N . ASP A 1 86 ? 19.129 7.834 -17.479 1.00 84.44 86 ASP A N 1
ATOM 678 C CA . ASP A 1 86 ? 19.209 9.224 -17.041 1.00 84.44 86 ASP A CA 1
ATOM 679 C C . ASP A 1 86 ? 19.709 9.320 -15.584 1.00 84.44 86 ASP A C 1
ATOM 681 O O . ASP A 1 86 ? 19.274 8.571 -14.712 1.00 84.44 86 ASP A O 1
ATOM 685 N N . PRO A 1 87 ? 20.603 10.257 -15.236 1.00 80.38 87 PRO A N 1
ATOM 686 C CA . PRO A 1 87 ? 21.045 10.407 -13.849 1.00 80.38 87 PRO A CA 1
ATOM 687 C C . PRO A 1 87 ? 19.910 10.713 -12.851 1.00 80.38 87 PRO A C 1
ATOM 689 O O . PRO A 1 87 ? 20.038 10.428 -11.663 1.00 80.38 87 PRO A O 1
ATOM 692 N N . SER A 1 88 ? 18.793 11.296 -13.299 1.00 77.94 88 SER A N 1
ATOM 693 C CA . SER A 1 88 ? 17.650 11.642 -12.442 1.00 77.94 88 SER A CA 1
ATOM 694 C C . SER A 1 88 ? 16.833 10.435 -11.965 1.00 77.94 88 SER A C 1
ATOM 696 O O . SER A 1 88 ? 16.087 10.555 -10.987 1.00 77.94 88 SER A O 1
ATOM 698 N N . ILE A 1 89 ? 16.988 9.276 -12.611 1.00 76.75 89 ILE A N 1
ATOM 699 C CA . ILE A 1 89 ? 16.299 8.023 -12.264 1.00 76.75 89 ILE A CA 1
ATOM 700 C C . ILE A 1 89 ? 17.170 7.079 -11.420 1.00 76.75 89 ILE A C 1
ATOM 702 O O . ILE A 1 89 ? 16.715 5.983 -11.080 1.00 76.75 89 ILE A O 1
ATOM 706 N N . ASP A 1 90 ? 18.384 7.500 -11.030 1.00 79.69 90 ASP A N 1
ATOM 707 C CA . ASP A 1 90 ? 19.296 6.769 -10.132 1.00 79.69 90 ASP A CA 1
ATOM 708 C C . ASP A 1 90 ? 18.814 6.811 -8.665 1.00 79.69 90 ASP A C 1
ATOM 710 O O . ASP A 1 90 ? 19.481 7.241 -7.723 1.00 79.69 90 ASP A O 1
ATOM 714 N N . TYR A 1 91 ? 17.562 6.403 -8.471 1.00 82.44 91 TYR A N 1
ATOM 715 C CA . TYR A 1 91 ? 16.894 6.300 -7.189 1.00 82.44 91 TYR A CA 1
ATOM 716 C C . TYR A 1 91 ? 15.980 5.079 -7.196 1.00 82.44 91 TYR A C 1
ATOM 718 O O . TYR A 1 91 ? 15.063 4.960 -8.010 1.00 82.44 91 TYR A O 1
ATOM 726 N N . PHE A 1 92 ? 16.166 4.188 -6.220 1.00 86.50 92 PHE A N 1
ATOM 727 C CA . PHE A 1 92 ? 15.407 2.937 -6.116 1.00 86.50 92 PHE A CA 1
ATOM 728 C C . PHE A 1 92 ? 13.881 3.129 -6.098 1.00 86.50 92 PHE A C 1
ATOM 730 O O . PHE A 1 92 ? 13.131 2.253 -6.533 1.00 86.50 92 PHE A O 1
ATOM 737 N N . GLY A 1 93 ? 13.399 4.290 -5.642 1.00 85.06 93 GLY A N 1
ATOM 738 C CA . GLY A 1 93 ? 11.976 4.611 -5.677 1.00 85.06 93 GLY A CA 1
ATOM 739 C C . GLY A 1 93 ? 11.369 4.596 -7.083 1.00 85.06 93 GLY A C 1
ATOM 740 O O . GLY A 1 93 ? 10.221 4.175 -7.203 1.00 85.06 93 GLY A O 1
ATOM 741 N N . TYR A 1 94 ? 12.116 4.963 -8.135 1.00 84.12 94 TYR A N 1
ATOM 742 C CA . TYR A 1 94 ? 11.636 4.852 -9.521 1.00 84.12 94 TYR A CA 1
ATOM 743 C C . TYR A 1 94 ? 11.345 3.398 -9.879 1.00 84.12 94 TYR A C 1
ATOM 745 O O . TYR A 1 94 ? 10.249 3.068 -10.326 1.00 84.12 94 TYR A O 1
ATOM 753 N N . MET A 1 95 ? 12.287 2.504 -9.577 1.00 89.19 95 MET A N 1
ATOM 754 C CA . MET A 1 95 ? 12.121 1.072 -9.799 1.00 89.19 95 MET A CA 1
ATOM 755 C C . MET A 1 95 ? 10.910 0.526 -9.033 1.00 89.19 95 MET A C 1
ATOM 757 O O . MET A 1 95 ? 10.023 -0.077 -9.638 1.00 89.19 95 MET A O 1
ATOM 761 N N . LYS A 1 96 ? 10.818 0.803 -7.723 1.00 91.69 96 LYS A N 1
ATOM 762 C CA . LYS A 1 96 ? 9.689 0.366 -6.887 1.00 91.69 96 LYS A CA 1
ATOM 763 C C . LYS A 1 96 ? 8.349 0.867 -7.441 1.00 91.69 96 LYS A C 1
ATOM 765 O O . LYS A 1 96 ? 7.425 0.076 -7.630 1.00 91.69 96 LYS A O 1
ATOM 770 N N . LYS A 1 97 ? 8.210 2.174 -7.678 1.00 91.56 97 LYS A N 1
ATOM 771 C CA . LYS A 1 97 ? 6.918 2.776 -8.035 1.00 91.56 97 LYS A CA 1
ATOM 772 C C . LYS A 1 97 ? 6.482 2.432 -9.463 1.00 91.56 97 LYS A C 1
ATOM 774 O O . LYS A 1 97 ? 5.284 2.254 -9.669 1.00 91.56 97 LYS A O 1
ATOM 779 N N . MET A 1 98 ? 7.398 2.239 -10.416 1.00 93.38 98 MET A N 1
ATOM 780 C CA . MET A 1 98 ? 7.041 1.771 -11.766 1.00 93.38 98 MET A CA 1
ATOM 781 C C . MET A 1 98 ? 6.509 0.334 -11.752 1.00 93.38 98 MET A C 1
ATOM 783 O O . MET A 1 98 ? 5.445 0.066 -12.313 1.00 93.38 98 MET A O 1
ATOM 787 N N . ILE A 1 99 ? 7.180 -0.570 -11.030 1.00 96.00 99 ILE A N 1
ATOM 788 C CA . ILE A 1 99 ? 6.729 -1.960 -10.848 1.00 96.00 99 ILE A CA 1
ATOM 789 C C . ILE A 1 99 ? 5.328 -2.001 -10.219 1.00 96.00 99 ILE A C 1
ATOM 791 O O . ILE A 1 99 ? 4.439 -2.704 -10.702 1.00 96.00 99 ILE A O 1
ATOM 795 N N . LEU A 1 100 ? 5.106 -1.211 -9.166 1.00 95.38 100 LEU A N 1
ATOM 796 C CA . LEU A 1 100 ? 3.811 -1.159 -8.490 1.00 95.38 100 LEU A CA 1
ATOM 797 C C . LEU A 1 100 ? 2.724 -0.457 -9.322 1.00 95.38 100 LEU A C 1
ATOM 799 O O . LEU A 1 100 ? 1.554 -0.820 -9.231 1.00 95.38 100 LEU A O 1
ATOM 803 N N . THR A 1 101 ? 3.092 0.491 -10.188 1.00 96.19 101 THR A N 1
ATOM 804 C CA . THR A 1 101 ? 2.158 1.097 -11.150 1.00 96.19 101 THR A CA 1
ATOM 805 C C . THR A 1 101 ? 1.675 0.058 -12.162 1.00 96.19 101 THR A C 1
ATOM 807 O O . THR A 1 101 ? 0.471 -0.047 -12.393 1.00 96.19 101 THR A O 1
ATOM 810 N N . ILE A 1 102 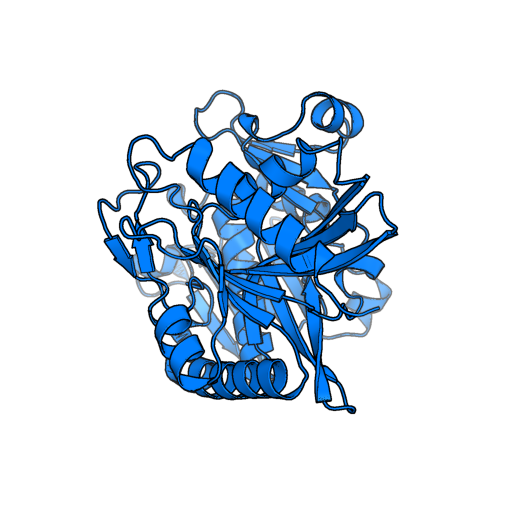? 2.580 -0.766 -12.708 1.00 97.75 102 ILE A N 1
ATOM 811 C CA . ILE A 1 102 ? 2.221 -1.896 -13.582 1.00 97.75 102 ILE A CA 1
ATOM 812 C C . ILE A 1 102 ? 1.276 -2.858 -12.851 1.00 97.75 102 ILE A C 1
ATOM 814 O O . ILE A 1 102 ? 0.235 -3.233 -13.394 1.00 97.75 102 ILE A O 1
ATOM 818 N N . HIS A 1 103 ? 1.597 -3.217 -11.605 1.00 97.75 103 HIS A N 1
ATOM 819 C CA . HIS A 1 103 ? 0.728 -4.053 -10.779 1.00 97.75 103 HIS A CA 1
ATOM 820 C C . HIS A 1 103 ? -0.672 -3.441 -10.619 1.00 97.75 103 HIS A C 1
ATOM 822 O O . HIS A 1 103 ? -1.669 -4.114 -10.872 1.00 97.75 103 HIS A O 1
ATOM 828 N N . ASN A 1 104 ? -0.774 -2.161 -10.259 1.00 97.69 104 ASN A N 1
ATOM 829 C CA . ASN A 1 104 ? -2.065 -1.504 -10.056 1.00 97.69 104 ASN A CA 1
ATOM 830 C C . ASN A 1 104 ? -2.901 -1.456 -11.338 1.00 97.69 104 ASN A C 1
ATOM 832 O O . ASN A 1 104 ? -4.109 -1.674 -11.282 1.00 97.69 104 ASN A O 1
ATOM 836 N N . LEU A 1 105 ? -2.273 -1.229 -12.495 1.00 98.06 105 LEU A N 1
ATOM 837 C CA . LEU A 1 105 ? -2.954 -1.268 -13.789 1.00 98.06 105 LEU A CA 1
ATOM 838 C C . LEU A 1 105 ? -3.515 -2.667 -14.100 1.00 98.06 105 LEU A C 1
ATOM 840 O O . LEU A 1 105 ? -4.668 -2.770 -14.518 1.00 98.06 105 LEU A O 1
ATOM 844 N N . LEU A 1 106 ? -2.753 -3.732 -13.822 1.00 97.94 106 LEU A N 1
ATOM 845 C CA . LEU A 1 106 ? -3.224 -5.120 -13.935 1.00 97.94 106 LEU A CA 1
ATOM 846 C C . LEU A 1 106 ? -4.420 -5.398 -13.008 1.00 97.94 106 LEU A C 1
ATOM 848 O O . LEU A 1 106 ? -5.421 -5.961 -13.443 1.00 97.94 106 LEU A O 1
ATOM 852 N N . ILE A 1 107 ? -4.344 -4.968 -11.745 1.00 98.19 107 ILE A N 1
ATOM 853 C CA . ILE A 1 107 ? -5.419 -5.138 -10.753 1.00 98.19 107 ILE A CA 1
ATOM 854 C C . ILE A 1 107 ? -6.696 -4.403 -11.180 1.00 98.19 107 ILE A C 1
ATOM 856 O O . ILE A 1 107 ? -7.781 -4.985 -11.141 1.00 98.19 107 ILE A O 1
ATOM 860 N N . ILE A 1 108 ? -6.579 -3.159 -11.655 1.00 98.31 108 ILE A N 1
ATOM 861 C CA . ILE A 1 108 ? -7.715 -2.402 -12.204 1.00 98.31 108 ILE A CA 1
ATOM 862 C C . ILE A 1 108 ? -8.313 -3.143 -13.399 1.00 98.31 108 ILE A C 1
ATOM 864 O O . ILE A 1 108 ? -9.535 -3.201 -13.546 1.00 98.31 108 ILE A O 1
ATOM 868 N N . ASP A 1 109 ? -7.475 -3.732 -14.252 1.00 97.44 109 ASP A N 1
ATOM 869 C CA . ASP A 1 109 ? -7.943 -4.461 -15.422 1.00 97.44 109 ASP A CA 1
ATOM 870 C C . ASP A 1 109 ? -8.724 -5.731 -15.109 1.00 97.44 109 ASP A C 1
ATOM 872 O O . ASP A 1 109 ? -9.685 -6.031 -15.819 1.00 97.44 109 ASP A O 1
ATOM 876 N N . GLU A 1 110 ? -8.400 -6.378 -13.995 1.00 97.25 110 GLU A N 1
ATOM 877 C CA . GLU A 1 110 ? -9.143 -7.498 -13.412 1.00 97.25 110 GLU A CA 1
ATOM 878 C C . GLU A 1 110 ? -10.413 -7.062 -12.669 1.00 97.25 110 GLU A C 1
ATOM 880 O O . GLU A 1 110 ? -11.146 -7.890 -12.130 1.00 97.25 110 GLU A O 1
ATOM 885 N N . GLY A 1 111 ? -10.694 -5.758 -12.633 1.00 98.06 111 GLY A N 1
ATOM 886 C CA . GLY A 1 111 ? -11.829 -5.205 -11.912 1.00 98.06 111 GLY A CA 1
ATOM 887 C C . GLY A 1 111 ? -11.636 -5.222 -10.399 1.00 98.06 111 GLY A C 1
ATOM 888 O O . GLY A 1 111 ? -12.629 -5.139 -9.685 1.00 98.06 111 GLY A O 1
ATOM 889 N N . ARG A 1 112 ? -10.403 -5.345 -9.906 1.00 98.12 112 ARG A N 1
ATOM 890 C CA . ARG A 1 112 ? -10.050 -5.336 -8.483 1.00 98.12 112 ARG A CA 1
ATOM 891 C C . ARG A 1 112 ? -9.562 -3.954 -8.052 1.00 98.12 112 ARG A C 1
ATOM 893 O O . ARG A 1 112 ? -9.188 -3.138 -8.892 1.00 98.12 112 ARG A O 1
ATOM 900 N N . LEU A 1 113 ? -9.582 -3.671 -6.748 1.00 98.25 113 LEU A N 1
ATOM 901 C CA . LEU A 1 113 ? -9.220 -2.348 -6.225 1.00 98.25 113 LEU A CA 1
ATOM 902 C C . LEU A 1 113 ? -7.751 -2.322 -5.772 1.00 98.25 113 LEU A C 1
ATOM 904 O O . LEU A 1 113 ? -7.446 -2.936 -4.748 1.00 98.25 113 LEU A O 1
ATOM 908 N N . PRO A 1 114 ? -6.829 -1.639 -6.476 1.00 97.44 114 PRO A N 1
ATOM 909 C CA . PRO A 1 114 ? -5.500 -1.387 -5.931 1.00 97.44 114 PRO A CA 1
ATOM 910 C C . PRO A 1 114 ? -5.570 -0.326 -4.830 1.00 97.44 114 PRO A C 1
ATOM 912 O O . PRO A 1 114 ? -6.344 0.627 -4.914 1.00 97.44 114 PRO A O 1
ATOM 915 N N . ILE A 1 115 ? -4.724 -0.461 -3.817 1.00 94.25 115 ILE A N 1
ATOM 916 C CA . ILE A 1 115 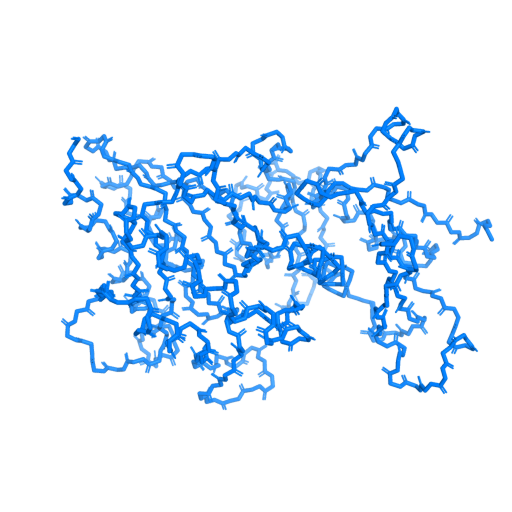? -4.680 0.451 -2.673 1.00 94.25 115 ILE A CA 1
ATOM 917 C C . ILE A 1 115 ? -3.254 0.941 -2.431 1.00 94.25 115 ILE A C 1
ATOM 919 O O . ILE A 1 115 ? -2.289 0.195 -2.598 1.00 94.25 115 ILE A O 1
ATOM 923 N N . HIS A 1 116 ? -3.141 2.196 -2.004 1.00 92.44 116 HIS A N 1
ATOM 924 C CA . HIS A 1 116 ? -1.917 2.778 -1.461 1.00 92.44 116 HIS A CA 1
ATOM 925 C C . HIS A 1 116 ? -2.193 3.120 0.006 1.00 92.44 116 HIS A C 1
ATOM 927 O O . HIS A 1 116 ? -2.945 4.045 0.328 1.00 92.44 116 HIS A O 1
ATOM 933 N N . GLY A 1 117 ? -1.683 2.283 0.899 1.00 91.88 117 GLY A N 1
ATOM 934 C CA . GLY A 1 117 ? -2.073 2.254 2.297 1.00 91.88 117 GLY A CA 1
ATOM 935 C C . GLY A 1 117 ? -1.430 1.102 3.054 1.00 91.88 117 GLY A C 1
ATOM 936 O O . GLY A 1 117 ? -0.821 0.213 2.463 1.00 91.88 117 GLY A O 1
ATOM 937 N N . ALA A 1 118 ? -1.606 1.125 4.370 1.00 93.25 118 ALA A N 1
ATOM 938 C CA . ALA A 1 118 ? -1.072 0.118 5.272 1.00 93.25 118 ALA A CA 1
ATOM 939 C C . ALA A 1 118 ? -2.196 -0.771 5.818 1.00 93.25 118 ALA A C 1
ATOM 941 O O . ALA A 1 118 ? -3.273 -0.276 6.140 1.00 93.25 118 ALA A O 1
ATOM 942 N N . LEU A 1 119 ? -1.944 -2.069 5.959 1.00 95.62 119 LEU A N 1
ATOM 943 C CA . LEU A 1 119 ? -2.801 -3.031 6.647 1.00 95.62 119 LEU A CA 1
ATOM 944 C C . LEU A 1 119 ? -2.036 -3.607 7.826 1.00 95.62 119 LEU A C 1
ATOM 946 O O . LEU A 1 119 ? -0.983 -4.214 7.637 1.00 95.62 119 LEU A O 1
ATOM 950 N N . ALA A 1 120 ? -2.601 -3.484 9.020 1.00 94.75 120 ALA A N 1
ATOM 951 C CA . ALA A 1 120 ? -2.047 -4.087 10.219 1.00 94.75 120 ALA A CA 1
ATOM 952 C C . ALA A 1 120 ? -3.057 -5.019 10.891 1.00 94.75 120 ALA A C 1
ATOM 954 O O . ALA A 1 120 ? -4.230 -4.676 11.052 1.00 94.75 120 ALA A O 1
ATOM 955 N N . HIS A 1 121 ? -2.577 -6.182 11.321 1.00 95.31 121 HIS A N 1
ATOM 956 C CA . HIS A 1 121 ? -3.257 -7.013 12.300 1.00 95.31 121 HIS A CA 1
ATOM 957 C C . HIS A 1 121 ? -2.922 -6.492 13.697 1.00 95.31 121 HIS A C 1
ATOM 959 O O . HIS A 1 121 ? -1.769 -6.540 14.126 1.00 95.31 121 HIS A O 1
ATOM 965 N N . ILE A 1 122 ? -3.925 -5.988 14.404 1.00 95.50 122 ILE A N 1
ATOM 966 C CA . ILE A 1 122 ? -3.783 -5.452 15.756 1.00 95.50 122 ILE A CA 1
ATOM 967 C C . ILE A 1 122 ? -4.442 -6.424 16.720 1.00 95.50 122 ILE A C 1
ATOM 969 O O . ILE A 1 122 ? -5.603 -6.794 16.540 1.00 95.50 122 ILE A O 1
ATOM 973 N N . LYS A 1 123 ? -3.717 -6.809 17.770 1.00 95.31 123 LYS A N 1
ATOM 974 C CA . LYS A 1 123 ? -4.220 -7.667 18.840 1.00 95.31 123 LYS A CA 1
ATOM 975 C C . LYS A 1 123 ? -4.056 -6.986 20.189 1.00 95.31 123 LYS A C 1
ATOM 977 O O . LYS A 1 123 ? -2.941 -6.676 20.621 1.00 95.31 123 LYS A O 1
ATOM 982 N N . LEU A 1 124 ? -5.166 -6.821 20.890 1.00 94.81 124 LEU A N 1
ATOM 983 C CA . LEU A 1 124 ? -5.218 -6.269 22.236 1.00 94.81 124 LEU A CA 1
ATOM 984 C C . LEU A 1 124 ? -4.941 -7.350 23.285 1.00 94.81 124 LEU A C 1
ATOM 986 O O . LEU A 1 124 ? -5.149 -8.546 23.064 1.00 94.81 124 LEU A O 1
ATOM 990 N N . ARG A 1 125 ? -4.497 -6.934 24.472 1.00 92.44 125 ARG A N 1
ATOM 991 C CA . ARG A 1 125 ? -4.214 -7.843 25.594 1.00 92.44 125 ARG A CA 1
ATOM 992 C C . ARG A 1 125 ? -5.451 -8.557 26.129 1.00 92.44 125 ARG A C 1
ATOM 994 O O . ARG A 1 125 ? -5.322 -9.654 26.662 1.00 92.44 125 ARG A O 1
ATOM 1001 N N . ASN A 1 126 ? -6.632 -7.966 25.961 1.00 90.75 126 ASN A N 1
ATOM 1002 C CA . ASN A 1 126 ? -7.913 -8.589 26.303 1.00 90.75 126 ASN A CA 1
ATOM 1003 C C . ASN A 1 126 ? -8.334 -9.696 25.305 1.00 90.75 126 ASN A C 1
ATOM 1005 O O . ASN A 1 126 ? -9.366 -10.333 25.497 1.00 90.75 126 ASN A O 1
ATOM 1009 N N . GLY A 1 127 ? -7.538 -9.945 24.256 1.00 91.94 127 GLY A N 1
ATOM 1010 C CA . GLY A 1 127 ? -7.767 -10.983 23.251 1.00 91.94 127 GLY A CA 1
ATOM 1011 C C . GLY A 1 127 ? -8.538 -10.518 22.014 1.00 91.94 127 GLY A C 1
ATOM 1012 O O . GLY A 1 127 ? -8.538 -11.248 21.019 1.00 91.94 127 GLY A O 1
ATOM 1013 N N . LYS A 1 128 ? -9.139 -9.319 22.034 1.00 95.12 128 LYS A N 1
ATOM 1014 C CA . LYS A 1 128 ? -9.761 -8.724 20.845 1.00 95.12 128 LYS A CA 1
ATOM 1015 C C . LYS A 1 128 ? -8.705 -8.410 19.794 1.00 95.12 128 LYS A C 1
ATOM 1017 O O . LYS A 1 128 ? -7.555 -8.101 20.111 1.00 95.12 128 LYS A O 1
ATOM 1022 N N . LYS A 1 129 ? -9.092 -8.532 18.531 1.00 96.19 129 LYS A N 1
ATOM 1023 C CA . LYS A 1 129 ? -8.195 -8.358 17.393 1.00 96.19 129 LYS A CA 1
ATOM 1024 C C . LYS A 1 129 ? -8.952 -7.805 16.201 1.00 96.19 129 LYS A C 1
ATOM 1026 O O . LYS A 1 129 ? -10.128 -8.118 16.039 1.00 96.19 129 LYS A O 1
ATOM 1031 N N . ALA A 1 130 ? -8.260 -7.038 15.376 1.00 97.44 130 ALA A N 1
ATOM 1032 C CA . ALA A 1 130 ? -8.816 -6.474 14.161 1.00 97.44 130 ALA A CA 1
ATOM 1033 C C . ALA A 1 130 ? -7.740 -6.303 13.09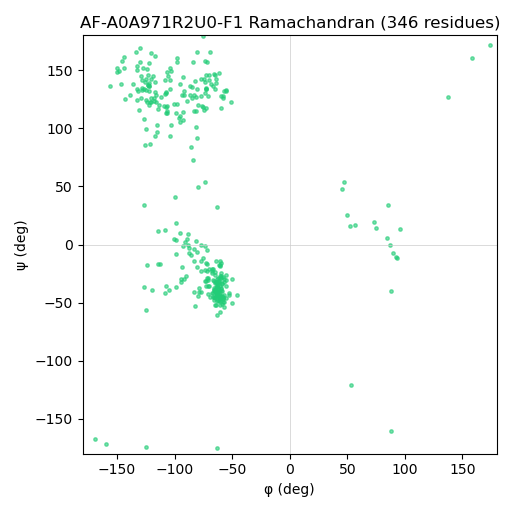2 1.00 97.44 130 ALA A C 1
ATOM 1035 O O . ALA A 1 130 ? -6.580 -6.019 13.392 1.00 97.44 130 ALA A O 1
ATOM 1036 N N . ASN A 1 131 ? -8.148 -6.432 11.839 1.00 97.81 131 ASN A N 1
ATOM 1037 C CA . ASN A 1 131 ? -7.375 -6.053 10.671 1.00 97.81 131 ASN A CA 1
ATOM 1038 C C . ASN A 1 131 ? -7.782 -4.637 10.255 1.00 97.81 131 ASN A C 1
ATOM 1040 O O . ASN A 1 131 ? -8.902 -4.406 9.788 1.00 97.81 131 ASN A O 1
ATOM 1044 N N . VAL A 1 132 ? -6.868 -3.686 10.438 1.00 98.12 132 VAL A N 1
ATOM 1045 C CA . VAL A 1 132 ? -7.099 -2.261 10.181 1.00 98.12 132 VAL A CA 1
ATOM 1046 C C . VAL A 1 132 ? -6.316 -1.831 8.954 1.00 98.12 132 VAL A C 1
ATOM 1048 O O . VAL A 1 132 ? -5.087 -1.901 8.934 1.00 98.12 132 VAL A O 1
ATOM 1051 N N . MET A 1 133 ? -7.039 -1.358 7.944 1.00 97.94 133 MET A N 1
ATOM 1052 C CA . MET A 1 133 ? -6.481 -0.757 6.746 1.00 97.94 133 MET A CA 1
ATOM 1053 C C . MET A 1 133 ? -6.543 0.768 6.832 1.00 97.94 133 MET A C 1
ATOM 1055 O O . MET A 1 133 ? -7.624 1.343 6.942 1.00 97.94 133 MET A O 1
ATOM 1059 N N . LEU A 1 134 ? -5.384 1.416 6.752 1.00 97.56 134 LEU A N 1
ATOM 1060 C CA . LEU A 1 134 ? -5.215 2.865 6.729 1.00 97.56 134 LEU A CA 1
ATOM 1061 C C . LEU A 1 134 ? -4.840 3.312 5.314 1.00 97.56 134 LEU A C 1
ATOM 1063 O O . LEU A 1 134 ? -3.794 2.928 4.796 1.00 97.56 134 LEU A O 1
ATOM 1067 N N . ILE A 1 135 ? -5.665 4.153 4.701 1.00 96.50 135 ILE A N 1
ATOM 1068 C CA . ILE A 1 135 ? -5.440 4.735 3.374 1.00 96.50 135 ILE A CA 1
ATOM 1069 C C . ILE A 1 135 ? -5.009 6.188 3.522 1.00 96.50 135 ILE A C 1
ATOM 1071 O O . ILE A 1 135 ? -5.509 6.916 4.372 1.00 96.50 135 ILE A O 1
ATOM 1075 N N . GLY A 1 136 ? -4.074 6.625 2.691 1.00 91.25 136 GLY A N 1
ATOM 1076 C CA . GLY A 1 136 ? -3.589 7.997 2.690 1.00 91.25 136 GLY A CA 1
ATOM 1077 C C . GLY A 1 136 ? -2.219 8.069 2.046 1.00 91.25 136 GLY A C 1
ATOM 1078 O O . GLY A 1 136 ? -1.514 7.067 1.953 1.00 91.25 136 GLY A O 1
ATOM 1079 N N . ASP A 1 137 ? -1.814 9.252 1.614 1.00 85.88 137 ASP A N 1
ATOM 1080 C CA . ASP A 1 137 ? -0.517 9.423 0.967 1.00 85.88 137 ASP A CA 1
ATOM 1081 C C . ASP A 1 137 ? 0.628 9.384 2.002 1.00 85.88 137 ASP A C 1
ATOM 1083 O O . ASP A 1 137 ? 0.422 9.248 3.219 1.00 85.88 137 ASP A O 1
ATOM 1087 N N . SER A 1 138 ? 1.861 9.520 1.527 1.00 81.50 138 SER A N 1
ATOM 1088 C CA . SER A 1 138 ? 3.017 9.751 2.391 1.00 81.50 138 SER A CA 1
ATOM 1089 C C . SER A 1 138 ? 2.809 10.990 3.280 1.00 81.50 138 SER A C 1
ATOM 1091 O O . SER A 1 138 ? 2.361 12.045 2.822 1.00 81.50 138 SER A O 1
ATOM 1093 N N . GLY A 1 139 ? 3.106 10.863 4.578 1.00 83.00 139 GLY A N 1
ATOM 1094 C CA . GLY A 1 139 ? 2.916 11.937 5.562 1.00 83.00 139 GLY A CA 1
ATOM 1095 C C . GLY A 1 139 ? 1.460 12.194 5.982 1.00 83.00 139 GLY A C 1
ATOM 1096 O O . GLY A 1 139 ? 1.175 13.226 6.589 1.00 83.00 139 GLY A O 1
ATOM 1097 N N . ALA A 1 140 ? 0.529 11.281 5.685 1.00 90.25 140 ALA A N 1
ATOM 1098 C CA . ALA A 1 140 ? -0.847 11.346 6.188 1.00 90.25 140 ALA A CA 1
ATOM 1099 C C . ALA A 1 140 ? -1.010 10.833 7.637 1.00 90.25 140 ALA A C 1
ATOM 1101 O O . ALA A 1 140 ? -2.088 10.964 8.210 1.00 90.25 140 ALA A O 1
ATOM 1102 N N . GLY A 1 141 ? 0.028 10.259 8.258 1.00 90.06 141 GLY A N 1
ATOM 1103 C CA . GLY A 1 141 ? -0.042 9.744 9.633 1.00 90.06 141 GLY A CA 1
ATOM 1104 C C . GLY A 1 141 ? -0.330 8.250 9.766 1.00 90.06 141 GLY A C 1
ATOM 1105 O O . GLY A 1 141 ? -0.671 7.815 10.862 1.00 90.06 141 GLY A O 1
ATOM 1106 N N . LYS A 1 142 ? -0.233 7.462 8.683 1.00 92.12 142 LYS A N 1
ATOM 1107 C CA . LYS A 1 142 ? -0.475 6.005 8.713 1.00 92.12 142 LYS A CA 1
ATOM 1108 C C . LYS A 1 142 ? 0.542 5.293 9.610 1.00 92.12 142 LYS A C 1
ATOM 1110 O O . LYS A 1 142 ? 0.163 4.695 10.613 1.00 92.12 142 LYS A O 1
ATOM 1115 N N . SER A 1 143 ? 1.824 5.406 9.263 1.00 88.00 143 SER A N 1
ATOM 1116 C CA . SER A 1 143 ? 2.929 4.759 9.973 1.00 88.00 143 SER A CA 1
ATOM 1117 C C . SER A 1 143 ? 3.055 5.300 11.396 1.00 88.00 143 SER A C 1
ATOM 1119 O O . SER A 1 143 ? 3.156 4.523 12.334 1.00 88.00 143 SER A O 1
ATOM 1121 N N . GLU A 1 144 ? 2.901 6.613 11.591 1.00 90.69 144 GLU A N 1
ATOM 1122 C CA . GLU A 1 144 ? 2.952 7.240 12.914 1.00 90.69 144 GLU A CA 1
ATOM 1123 C C . GLU A 1 144 ? 1.834 6.749 13.847 1.00 90.69 144 GLU A C 1
ATOM 1125 O O . GLU A 1 144 ? 2.050 6.608 15.051 1.00 90.69 144 GLU A O 1
ATOM 1130 N N . THR A 1 145 ? 0.643 6.464 13.306 1.00 94.12 145 THR A N 1
ATOM 1131 C CA . THR A 1 145 ? -0.472 5.899 14.084 1.00 94.12 145 THR A CA 1
ATOM 1132 C C . THR A 1 145 ? -0.195 4.441 14.466 1.00 94.12 145 THR A C 1
ATOM 1134 O O . THR A 1 145 ? -0.416 4.058 15.616 1.00 94.12 145 THR A O 1
ATOM 1137 N N . LEU A 1 146 ? 0.337 3.630 13.543 1.00 91.81 146 LEU A N 1
ATOM 1138 C CA . LEU A 1 146 ? 0.729 2.240 13.823 1.00 91.81 146 LEU A CA 1
ATOM 1139 C C . LEU A 1 146 ? 1.890 2.159 14.830 1.00 91.81 146 LEU A C 1
ATOM 1141 O O . LEU A 1 146 ? 1.869 1.335 15.747 1.00 91.81 146 LEU A O 1
ATOM 1145 N N . ASP A 1 147 ? 2.860 3.064 14.730 1.00 88.38 147 ASP A N 1
ATOM 1146 C CA . ASP A 1 147 ? 3.960 3.184 15.685 1.00 88.38 147 ASP A CA 1
ATOM 1147 C C . ASP A 1 147 ? 3.474 3.620 17.068 1.00 88.38 147 ASP A C 1
ATOM 1149 O O . ASP A 1 147 ? 3.954 3.118 18.088 1.00 88.38 147 ASP A O 1
ATOM 1153 N N . ALA A 1 148 ? 2.508 4.541 17.129 1.00 92.00 148 ALA A N 1
ATOM 1154 C CA . ALA A 1 148 ? 1.888 4.939 18.385 1.00 92.00 148 ALA A CA 1
ATOM 1155 C C . ALA A 1 148 ? 1.147 3.764 19.045 1.00 92.00 148 ALA A C 1
ATOM 1157 O O . ALA A 1 148 ? 1.306 3.572 20.250 1.00 92.00 148 ALA A O 1
ATOM 1158 N N . LEU A 1 149 ? 0.432 2.930 18.276 1.00 91.44 149 LEU A N 1
ATOM 1159 C CA . LEU A 1 149 ? -0.184 1.696 18.785 1.00 91.44 149 LEU A CA 1
ATOM 1160 C C . LEU A 1 149 ? 0.857 0.740 19.384 1.00 91.44 149 LEU A C 1
ATOM 1162 O O . LEU A 1 149 ? 0.664 0.243 20.492 1.00 91.44 149 LEU A O 1
ATOM 1166 N N . ASN A 1 150 ? 1.994 0.542 18.712 1.00 85.38 150 ASN A N 1
ATOM 1167 C CA . ASN A 1 150 ? 3.090 -0.299 19.210 1.00 85.38 150 ASN A CA 1
ATOM 1168 C C . ASN A 1 150 ? 3.678 0.179 20.553 1.00 85.38 150 ASN A C 1
ATOM 1170 O O . ASN A 1 150 ? 4.198 -0.623 21.334 1.00 85.38 150 ASN A O 1
ATOM 1174 N N . ARG A 1 151 ? 3.597 1.482 20.849 1.00 86.75 151 ARG A N 1
ATOM 1175 C CA . ARG A 1 151 ? 4.060 2.065 22.121 1.00 86.75 151 ARG A CA 1
ATOM 1176 C C . ARG A 1 151 ? 3.052 1.891 23.259 1.00 86.75 151 ARG A C 1
ATOM 1178 O O . ARG A 1 151 ? 3.452 1.947 24.421 1.00 86.75 151 ARG A O 1
ATOM 1185 N N . LEU A 1 152 ? 1.777 1.631 22.963 1.00 89.19 152 LEU A N 1
ATOM 1186 C CA . LEU A 1 152 ? 0.717 1.378 23.948 1.00 89.19 152 LEU A CA 1
ATOM 1187 C C . LEU A 1 152 ? 0.768 -0.067 24.481 1.00 89.19 152 LEU A C 1
ATOM 1189 O O . LEU A 1 152 ? -0.240 -0.768 24.546 1.00 89.19 152 LEU A O 1
ATOM 1193 N N . GLN A 1 153 ? 1.951 -0.517 24.913 1.00 81.06 153 GLN A N 1
ATOM 1194 C CA . GLN A 1 153 ? 2.219 -1.898 25.346 1.00 81.06 153 GLN A CA 1
ATOM 1195 C C . GLN A 1 153 ? 1.368 -2.367 26.537 1.00 81.06 153 GLN A C 1
ATOM 1197 O O . GLN A 1 153 ? 1.323 -3.567 26.817 1.00 81.06 153 GLN A O 1
ATOM 1202 N N . GLY A 1 154 ? 0.734 -1.444 27.270 1.00 85.88 154 GLY A N 1
ATOM 1203 C CA . GLY A 1 154 ? -0.186 -1.751 28.367 1.00 85.88 154 GLY A CA 1
ATOM 1204 C C . GLY A 1 154 ? -1.525 -2.332 27.905 1.00 85.88 154 GLY A C 1
ATOM 1205 O O . GLY A 1 154 ? -2.151 -3.063 28.664 1.00 85.88 154 GLY A O 1
ATOM 1206 N N . GLU A 1 155 ? -1.923 -2.075 26.660 1.00 89.88 155 GLU A N 1
ATOM 1207 C CA . GLU A 1 155 ? -3.241 -2.433 26.117 1.00 89.88 155 GLU A CA 1
ATOM 1208 C C . GLU A 1 155 ? -3.104 -3.236 24.812 1.00 89.88 155 GLU A C 1
ATOM 1210 O O . GLU A 1 155 ? -3.827 -4.210 24.593 1.00 89.88 155 GLU A O 1
ATOM 1215 N N . VAL A 1 156 ? -2.106 -2.904 23.987 1.00 90.38 156 VAL A N 1
ATOM 1216 C CA . VAL A 1 156 ? -1.779 -3.599 22.738 1.00 90.38 156 VAL A CA 1
ATOM 1217 C C . VAL A 1 156 ? -0.741 -4.686 23.005 1.00 90.38 156 VAL A C 1
ATOM 1219 O O . VAL A 1 156 ? 0.296 -4.451 23.628 1.00 90.38 156 VAL A O 1
ATOM 1222 N N . SER A 1 157 ? -1.034 -5.903 22.549 1.00 91.00 157 SER A N 1
ATOM 1223 C CA . SER A 1 157 ? -0.114 -7.042 22.638 1.00 91.00 157 SER A CA 1
ATOM 1224 C C . SER A 1 157 ? 0.729 -7.221 21.379 1.00 91.00 157 SER A C 1
ATOM 1226 O O . SER A 1 157 ? 1.872 -7.659 21.479 1.00 91.00 157 SER A O 1
ATOM 1228 N N . GLU A 1 158 ? 0.176 -6.884 20.212 1.00 90.44 158 GLU A N 1
ATOM 1229 C CA . GLU A 1 158 ? 0.810 -7.100 18.914 1.00 90.44 158 GLU A CA 1
ATOM 1230 C C . GLU A 1 158 ? 0.246 -6.119 17.877 1.00 90.44 158 GLU A C 1
ATOM 1232 O O . GLU A 1 158 ? -0.972 -5.927 17.803 1.00 90.44 158 GLU A O 1
ATOM 1237 N N . VAL A 1 159 ? 1.129 -5.535 17.064 1.00 90.50 159 VAL A N 1
ATOM 1238 C CA . VAL A 1 159 ? 0.792 -4.872 15.796 1.00 90.50 159 VAL A CA 1
ATOM 1239 C C . VAL A 1 159 ? 1.670 -5.503 14.723 1.00 90.50 159 VAL A C 1
ATOM 1241 O O . VAL A 1 159 ? 2.879 -5.282 14.692 1.00 90.50 159 VAL A O 1
ATOM 1244 N N . ASN A 1 160 ? 1.066 -6.311 13.862 1.00 88.88 160 ASN A N 1
ATOM 1245 C CA . ASN A 1 160 ? 1.754 -6.976 12.765 1.00 88.88 160 ASN A CA 1
ATOM 1246 C C . ASN A 1 160 ? 1.363 -6.315 11.439 1.00 88.88 160 ASN A C 1
ATOM 1248 O O . ASN A 1 160 ? 0.197 -6.362 11.046 1.00 88.88 160 ASN A O 1
ATOM 1252 N N . ILE A 1 161 ? 2.321 -5.678 10.765 1.00 88.88 161 ILE A N 1
ATOM 1253 C CA . ILE A 1 161 ? 2.090 -4.984 9.494 1.00 88.88 161 ILE A CA 1
ATOM 1254 C C . ILE A 1 161 ? 2.110 -6.023 8.371 1.00 88.88 161 ILE A C 1
ATOM 1256 O O . ILE A 1 161 ? 3.126 -6.651 8.110 1.00 88.88 161 ILE A O 1
ATOM 1260 N N . LEU A 1 162 ? 0.975 -6.212 7.705 1.00 90.38 162 LEU A N 1
ATOM 1261 C CA . LEU A 1 162 ? 0.826 -7.151 6.588 1.00 90.38 162 LEU A CA 1
ATOM 1262 C C . LEU A 1 162 ? 1.026 -6.459 5.237 1.00 90.38 162 LEU A C 1
ATOM 1264 O O . LEU A 1 162 ? 1.444 -7.086 4.268 1.00 90.38 162 LEU A O 1
ATOM 1268 N N . ILE A 1 163 ? 0.695 -5.169 5.175 1.00 91.31 163 ILE A N 1
ATOM 1269 C CA . ILE A 1 163 ? 0.885 -4.300 4.015 1.00 91.31 163 ILE A CA 1
ATOM 1270 C C . ILE A 1 163 ? 1.384 -2.960 4.546 1.00 91.31 163 ILE A C 1
ATOM 1272 O O . ILE A 1 163 ? 0.759 -2.411 5.446 1.00 91.31 163 ILE A O 1
ATOM 1276 N N . ASP A 1 164 ? 2.482 -2.434 4.012 1.00 83.38 164 ASP A N 1
ATOM 1277 C CA . ASP A 1 164 ? 3.059 -1.162 4.478 1.00 83.38 164 ASP A CA 1
ATOM 1278 C C . ASP A 1 164 ? 2.788 0.002 3.506 1.00 83.38 164 ASP A C 1
ATOM 1280 O O . ASP A 1 164 ? 2.466 1.114 3.924 1.00 83.38 164 ASP A O 1
ATOM 1284 N N . ASP A 1 165 ? 2.863 -0.263 2.197 1.00 84.81 165 ASP A N 1
ATOM 1285 C CA . ASP A 1 165 ? 2.777 0.771 1.158 1.00 84.81 165 ASP A CA 1
ATOM 1286 C C . ASP A 1 165 ? 1.678 0.463 0.136 1.00 84.81 165 ASP A C 1
ATOM 1288 O O . ASP A 1 165 ? 0.782 1.284 -0.066 1.00 84.81 165 ASP A O 1
ATOM 1292 N N . MET A 1 166 ? 1.710 -0.708 -0.513 1.00 90.75 166 MET A N 1
ATOM 1293 C CA . MET A 1 166 ? 0.750 -1.048 -1.565 1.00 90.75 166 MET A CA 1
ATOM 1294 C C . MET A 1 166 ? 0.143 -2.438 -1.424 1.00 90.75 166 MET A C 1
ATOM 1296 O O . MET A 1 166 ? 0.738 -3.386 -0.919 1.00 90.75 166 MET A O 1
ATOM 1300 N N . GLY A 1 167 ? -1.090 -2.555 -1.901 1.00 95.00 167 GLY A N 1
ATOM 1301 C CA . GLY A 1 167 ? -1.831 -3.802 -1.887 1.00 95.00 167 GLY A CA 1
ATOM 1302 C C . GLY A 1 167 ? -2.957 -3.801 -2.904 1.00 95.00 167 GLY A C 1
ATOM 1303 O O . GLY A 1 167 ? -3.114 -2.888 -3.717 1.00 95.00 167 GLY A O 1
ATOM 1304 N N . SER A 1 168 ? -3.788 -4.829 -2.836 1.00 97.50 168 SER A N 1
ATOM 1305 C CA . SER A 1 168 ? -5.025 -4.895 -3.606 1.00 97.50 168 SER A CA 1
ATOM 1306 C C . SER A 1 168 ? -6.128 -5.574 -2.818 1.00 97.50 168 SER A C 1
ATOM 1308 O O . SER A 1 168 ? -5.863 -6.432 -1.975 1.00 97.50 168 SER A O 1
ATOM 1310 N N . LEU A 1 169 ? -7.369 -5.209 -3.118 1.00 98.25 169 LEU A N 1
ATOM 1311 C CA . LEU A 1 169 ? -8.548 -5.852 -2.566 1.00 98.25 169 LEU A CA 1
ATOM 1312 C C . LEU A 1 169 ? -9.181 -6.791 -3.586 1.00 98.25 169 LEU A C 1
ATOM 1314 O O . LEU A 1 169 ? -9.147 -6.554 -4.796 1.00 98.25 169 LEU A O 1
ATOM 1318 N N . ASP A 1 170 ? -9.796 -7.852 -3.083 1.00 97.94 170 ASP A N 1
ATOM 1319 C CA . ASP A 1 170 ? -10.679 -8.722 -3.846 1.00 97.94 170 ASP A CA 1
ATOM 1320 C C . ASP A 1 170 ? -12.007 -8.940 -3.116 1.00 97.94 170 ASP A C 1
ATOM 1322 O O . ASP A 1 170 ? -12.084 -8.752 -1.902 1.00 97.94 170 ASP A O 1
ATOM 1326 N N . ILE A 1 171 ? -13.047 -9.299 -3.864 1.00 97.50 171 ILE A N 1
ATOM 1327 C CA . ILE A 1 171 ? -14.330 -9.737 -3.308 1.00 97.50 171 ILE A CA 1
ATOM 1328 C C . ILE A 1 171 ? -14.396 -11.246 -3.519 1.00 97.50 171 ILE A C 1
ATOM 1330 O O . ILE A 1 171 ? -14.457 -11.717 -4.654 1.00 97.50 171 ILE A O 1
ATOM 1334 N N . THR A 1 172 ? -14.366 -12.016 -2.435 1.00 95.44 172 THR A N 1
ATOM 1335 C CA . THR A 1 172 ? -14.461 -13.477 -2.502 1.00 95.44 172 THR A CA 1
ATOM 1336 C C . THR A 1 172 ? -15.858 -13.923 -2.936 1.00 95.44 172 THR A C 1
ATOM 1338 O O . THR A 1 172 ? -16.813 -13.148 -2.936 1.00 95.44 172 THR A O 1
ATOM 1341 N N . GLY A 1 173 ? -16.008 -15.198 -3.314 1.00 91.69 173 GLY A N 1
ATOM 1342 C CA . GLY A 1 173 ? -17.280 -15.728 -3.828 1.00 91.69 173 GLY A CA 1
ATOM 1343 C C . GLY A 1 173 ? -18.467 -15.647 -2.854 1.00 91.69 173 GLY A C 1
ATOM 1344 O O . GLY A 1 173 ? -19.610 -15.736 -3.288 1.00 91.69 173 GLY A O 1
ATOM 1345 N N . ASP A 1 174 ? -18.209 -15.458 -1.558 1.00 92.19 174 ASP A N 1
ATOM 1346 C CA . ASP A 1 174 ? -19.205 -15.224 -0.504 1.00 92.19 174 ASP A CA 1
ATOM 1347 C C . ASP A 1 174 ? -19.512 -13.728 -0.264 1.00 92.19 174 ASP A C 1
ATOM 1349 O O . ASP A 1 174 ? -20.297 -13.399 0.620 1.00 92.19 174 ASP A O 1
ATOM 1353 N N . GLY A 1 175 ? -18.907 -12.821 -1.038 1.00 93.38 175 GLY A N 1
ATOM 1354 C CA . GLY A 1 175 ? -19.072 -11.372 -0.915 1.00 93.38 175 GLY A CA 1
ATOM 1355 C C . GLY A 1 175 ? -18.128 -10.694 0.084 1.00 93.38 175 GLY A C 1
ATOM 1356 O O . GLY A 1 175 ? -18.186 -9.473 0.222 1.00 93.38 175 GLY A O 1
ATOM 1357 N N . THR A 1 176 ? -17.247 -11.438 0.765 1.00 96.19 176 THR A N 1
ATOM 1358 C CA . THR A 1 176 ? -16.299 -10.855 1.727 1.00 96.19 176 THR A CA 1
ATOM 1359 C C . THR A 1 176 ? -15.190 -10.081 1.007 1.00 96.19 176 THR A C 1
ATOM 1361 O O . THR A 1 176 ? -14.576 -10.571 0.061 1.00 96.19 176 THR A O 1
ATOM 1364 N N . VAL A 1 177 ? -14.883 -8.871 1.480 1.00 97.81 177 VAL A N 1
ATOM 1365 C CA . VAL A 1 177 ? -13.740 -8.097 0.977 1.00 97.81 177 VAL A CA 1
ATOM 1366 C C . VAL A 1 177 ? -12.468 -8.522 1.709 1.00 97.81 177 VAL A C 1
ATOM 1368 O O . VAL A 1 177 ? -12.408 -8.505 2.941 1.00 97.81 177 VAL A O 1
ATOM 1371 N N . VAL A 1 178 ? -11.444 -8.903 0.946 1.00 97.88 178 VAL A N 1
ATOM 1372 C CA . VAL A 1 178 ? -10.140 -9.345 1.459 1.00 97.88 178 VAL A CA 1
ATOM 1373 C C . VAL A 1 178 ? -8.999 -8.573 0.805 1.00 97.88 178 VAL A C 1
ATOM 1375 O O . VAL A 1 178 ? -9.110 -8.137 -0.338 1.00 97.88 178 VAL A O 1
ATOM 1378 N N . ALA A 1 179 ? -7.892 -8.425 1.523 1.00 97.69 179 ALA A N 1
ATOM 1379 C CA . ALA A 1 179 ? -6.675 -7.766 1.075 1.00 97.69 179 ALA A CA 1
ATOM 1380 C C . ALA A 1 179 ? -5.564 -8.762 0.726 1.00 97.69 179 ALA A C 1
ATOM 1382 O O . ALA A 1 179 ? -5.472 -9.842 1.315 1.00 97.69 179 ALA A O 1
ATOM 1383 N N . TYR A 1 180 ? -4.698 -8.329 -0.187 1.00 96.62 180 TYR A N 1
ATOM 1384 C CA . TYR A 1 180 ? -3.446 -8.965 -0.586 1.00 96.62 180 TYR A CA 1
ATOM 1385 C C . TYR A 1 180 ? -2.344 -7.905 -0.601 1.00 96.62 180 TYR A C 1
ATOM 1387 O O . TYR A 1 180 ? -2.553 -6.824 -1.161 1.00 96.62 180 TYR A O 1
ATOM 1395 N N . GLY A 1 181 ? -1.182 -8.203 -0.024 1.00 94.44 181 GLY A N 1
ATOM 1396 C CA . GLY A 1 181 ? -0.013 -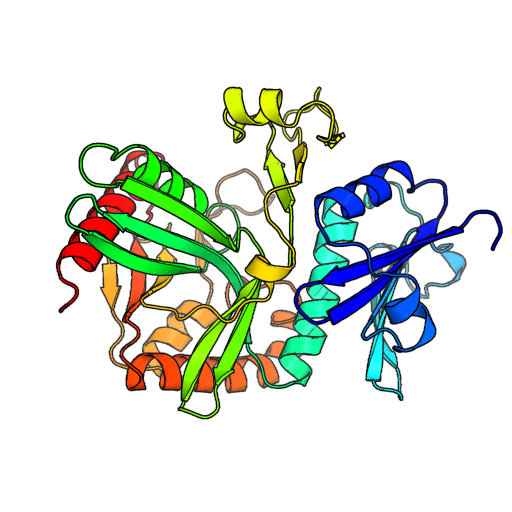7.329 -0.114 1.00 94.44 181 GLY A CA 1
ATOM 1397 C C . GLY A 1 181 ? 0.742 -7.493 -1.431 1.00 94.44 181 GLY A C 1
ATOM 1398 O O . GLY A 1 181 ? 0.528 -8.461 -2.170 1.00 94.44 181 GLY A O 1
ATOM 1399 N N . THR A 1 182 ? 1.628 -6.540 -1.730 1.00 94.25 182 THR A N 1
ATOM 1400 C CA . THR A 1 182 ? 2.487 -6.597 -2.923 1.00 94.25 182 THR A CA 1
ATOM 1401 C C . THR A 1 182 ? 3.952 -6.888 -2.636 1.00 94.25 182 THR A C 1
ATOM 1403 O O . THR A 1 182 ? 4.580 -7.588 -3.432 1.00 94.25 182 THR A O 1
ATOM 1406 N N . GLU A 1 183 ? 4.487 -6.383 -1.527 1.00 92.06 183 GLU A N 1
ATOM 1407 C CA . GLU A 1 183 ? 5.904 -6.481 -1.166 1.00 92.06 183 GLU A CA 1
ATOM 1408 C C . GLU A 1 183 ? 6.156 -7.504 -0.048 1.00 92.06 183 GLU A C 1
ATOM 1410 O O . GLU A 1 183 ? 5.358 -7.645 0.874 1.00 92.06 183 GLU A O 1
ATOM 1415 N N . THR A 1 184 ? 7.295 -8.195 -0.109 1.00 90.69 184 THR A N 1
ATOM 1416 C CA . THR A 1 184 ? 7.811 -9.089 0.946 1.00 90.69 184 THR A CA 1
ATOM 1417 C C . THR A 1 184 ? 8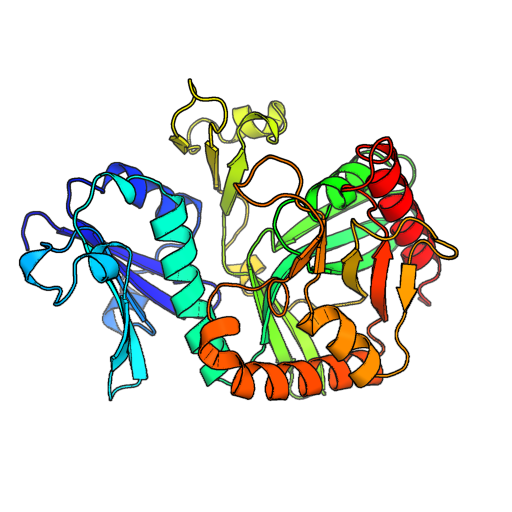.868 -8.418 1.828 1.00 90.69 184 THR A C 1
ATOM 1419 O O . THR A 1 184 ? 9.269 -8.965 2.855 1.00 90.69 184 THR A O 1
ATOM 1422 N N . GLY A 1 185 ? 9.308 -7.214 1.467 1.00 87.75 185 GLY A N 1
ATOM 1423 C CA . GLY A 1 185 ? 10.190 -6.377 2.276 1.00 87.75 185 GLY A CA 1
ATOM 1424 C C . GLY A 1 185 ? 9.622 -4.995 2.542 1.00 87.75 185 GLY A C 1
ATOM 1425 O O . GLY A 1 185 ? 8.505 -4.668 2.148 1.00 87.75 185 GLY A O 1
ATOM 1426 N N . ALA A 1 186 ? 10.439 -4.162 3.176 1.00 83.19 186 ALA A N 1
ATOM 1427 C CA . ALA A 1 186 ? 10.122 -2.768 3.440 1.00 83.19 186 ALA A CA 1
ATOM 1428 C C . ALA A 1 186 ? 11.215 -1.851 2.875 1.00 83.19 186 ALA A C 1
ATOM 1430 O O . ALA A 1 186 ? 12.404 -2.169 2.936 1.00 83.19 186 ALA A O 1
ATOM 1431 N N . PHE A 1 187 ? 10.802 -0.702 2.334 1.00 85.12 187 PHE A N 1
ATOM 1432 C CA . PHE A 1 187 ? 11.691 0.366 1.869 1.00 85.12 187 PHE A CA 1
ATOM 1433 C C . PHE A 1 187 ? 11.430 1.624 2.694 1.00 85.12 187 PHE A C 1
ATOM 1435 O O . PHE A 1 187 ? 10.541 2.421 2.386 1.00 85.12 187 PHE A O 1
ATOM 1442 N N . VAL A 1 188 ? 12.206 1.789 3.760 1.00 78.50 188 VAL A N 1
ATOM 1443 C CA . VAL A 1 188 ? 11.949 2.783 4.810 1.00 78.50 188 VAL A CA 1
ATOM 1444 C C . VAL A 1 188 ? 13.113 3.755 4.941 1.00 78.50 188 VAL A C 1
ATOM 1446 O O . VAL A 1 188 ? 14.197 3.527 4.394 1.00 78.50 188 VAL A O 1
ATOM 1449 N N . ARG A 1 189 ? 12.891 4.882 5.626 1.00 77.06 189 ARG A N 1
ATOM 1450 C CA . ARG A 1 189 ? 14.003 5.760 6.011 1.00 77.06 189 ARG A CA 1
ATOM 1451 C C . ARG A 1 189 ? 14.827 5.072 7.081 1.00 77.06 189 ARG A C 1
ATOM 1453 O O . ARG A 1 189 ? 14.285 4.356 7.918 1.00 77.06 189 ARG A O 1
ATOM 1460 N N . LEU A 1 190 ? 16.132 5.308 7.052 1.00 74.94 190 LEU A N 1
ATOM 1461 C CA . LEU A 1 190 ? 17.039 4.726 8.032 1.00 74.94 190 LEU A CA 1
ATOM 1462 C C . LEU A 1 190 ? 16.668 5.147 9.466 1.00 74.94 190 LEU A C 1
ATOM 1464 O O . LEU A 1 190 ? 16.688 4.313 10.365 1.00 74.94 190 LEU A O 1
ATOM 1468 N N . ASP A 1 191 ? 16.235 6.396 9.646 1.00 72.06 191 ASP A N 1
ATOM 1469 C CA . ASP A 1 191 ? 15.824 6.954 10.943 1.00 72.06 191 ASP A CA 1
ATOM 1470 C C . ASP A 1 191 ? 14.507 6.369 11.483 1.00 72.06 191 ASP A C 1
ATOM 1472 O O . ASP A 1 191 ? 14.251 6.435 12.685 1.00 72.06 191 ASP A O 1
ATOM 1476 N N . ASP A 1 192 ? 13.671 5.797 10.609 1.00 68.06 192 ASP A N 1
ATOM 1477 C CA . ASP A 1 192 ? 12.403 5.166 11.000 1.00 68.06 192 ASP A CA 1
ATOM 1478 C C . ASP A 1 192 ? 12.621 3.717 11.487 1.00 68.06 192 ASP A C 1
ATOM 1480 O O . ASP A 1 192 ? 11.737 3.116 12.101 1.00 68.06 192 ASP A O 1
ATOM 1484 N N . LEU A 1 193 ? 13.797 3.129 11.230 1.00 68.19 193 LEU A N 1
ATOM 1485 C CA . LEU A 1 193 ? 14.076 1.738 11.562 1.00 68.19 193 LEU A CA 1
ATOM 1486 C C . LEU A 1 193 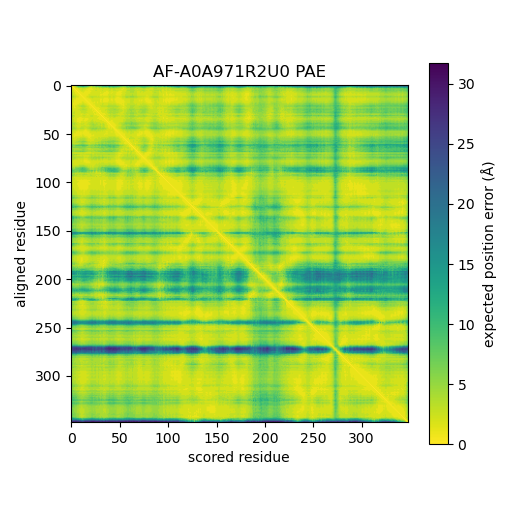? 14.455 1.594 13.043 1.00 68.19 193 LEU A C 1
ATOM 1488 O O . LEU A 1 193 ? 15.393 2.219 13.537 1.00 68.19 193 LEU A O 1
ATOM 1492 N N . GLN A 1 194 ? 13.766 0.701 13.760 1.00 66.56 194 GLN A N 1
ATOM 1493 C CA . GLN A 1 194 ? 14.143 0.368 15.135 1.00 66.56 194 GLN A CA 1
ATOM 1494 C C . GLN A 1 194 ? 15.575 -0.199 15.154 1.00 66.56 194 GLN A C 1
ATOM 1496 O O . GLN A 1 194 ? 15.832 -1.180 14.446 1.00 66.56 194 GLN A O 1
ATOM 1501 N N . PRO A 1 195 ? 16.497 0.330 15.987 1.00 67.81 195 PRO A N 1
ATOM 1502 C CA . PRO A 1 195 ? 17.901 -0.082 15.963 1.00 67.81 195 PRO A CA 1
ATOM 1503 C C . PRO A 1 195 ? 18.091 -1.599 16.074 1.00 67.81 195 PRO A C 1
ATOM 1505 O O . PRO A 1 195 ? 18.864 -2.188 15.327 1.00 67.81 195 PRO A O 1
ATOM 1508 N N . GLY A 1 196 ? 17.325 -2.264 16.946 1.00 69.31 196 GLY A N 1
ATOM 1509 C CA . GLY A 1 196 ? 17.402 -3.718 17.129 1.00 69.31 196 GLY A CA 1
ATOM 1510 C C . GLY A 1 196 ? 17.030 -4.534 15.884 1.00 69.31 196 GLY A C 1
ATOM 1511 O O . GLY A 1 196 ? 17.613 -5.592 15.662 1.00 69.31 196 GLY A O 1
ATOM 1512 N N . TYR A 1 197 ? 16.106 -4.034 15.059 1.00 68.31 197 TYR A N 1
ATOM 1513 C CA . TYR A 1 197 ? 15.733 -4.674 13.797 1.00 68.31 197 TYR A CA 1
ATOM 1514 C C . TYR A 1 197 ? 16.791 -4.424 12.716 1.00 68.31 197 TYR A C 1
ATOM 1516 O O . TYR A 1 197 ? 17.198 -5.350 12.022 1.00 68.31 197 TYR A O 1
ATOM 1524 N N . ALA A 1 198 ? 17.322 -3.197 12.648 1.00 67.50 198 ALA A N 1
ATOM 1525 C CA . ALA A 1 198 ? 18.435 -2.854 11.763 1.00 67.50 198 ALA A CA 1
ATOM 1526 C C . ALA A 1 198 ? 19.629 -3.801 11.943 1.00 67.50 198 ALA A C 1
ATOM 1528 O O . ALA A 1 198 ? 20.202 -4.267 10.961 1.00 67.50 198 ALA A O 1
ATOM 1529 N N . TYR A 1 199 ? 19.972 -4.108 13.200 1.00 70.56 199 TYR A N 1
ATOM 1530 C CA . TYR A 1 199 ? 21.065 -5.020 13.532 1.00 70.56 199 TYR A CA 1
ATOM 1531 C C . TYR A 1 199 ? 20.739 -6.490 13.243 1.00 70.56 199 TYR A C 1
ATOM 1533 O O . TYR A 1 199 ? 21.635 -7.227 12.835 1.00 70.56 199 TYR A O 1
ATOM 1541 N N . SER A 1 200 ? 19.493 -6.938 13.434 1.00 74.31 200 SER A N 1
ATOM 1542 C CA . SER A 1 200 ? 19.126 -8.354 13.262 1.00 74.31 200 SER A CA 1
ATOM 1543 C C . SER A 1 200 ? 19.061 -8.800 11.800 1.00 74.31 200 SER A C 1
ATOM 1545 O O . SER A 1 200 ? 19.183 -9.994 11.523 1.00 74.31 200 SER A O 1
ATOM 1547 N N . THR A 1 201 ? 18.892 -7.858 10.870 1.00 75.19 201 THR A N 1
ATOM 1548 C CA . THR A 1 201 ? 18.900 -8.116 9.423 1.00 75.19 201 THR A CA 1
ATOM 1549 C C . THR A 1 201 ? 20.070 -7.449 8.708 1.00 75.19 201 THR A C 1
ATOM 1551 O O . THR A 1 201 ? 20.068 -7.393 7.483 1.00 75.19 201 THR A O 1
ATOM 1554 N N . MET A 1 202 ? 21.063 -6.930 9.438 1.00 77.50 202 MET A N 1
ATOM 1555 C CA . MET A 1 202 ? 22.149 -6.112 8.881 1.00 77.50 202 MET A CA 1
ATOM 1556 C C . MET A 1 202 ? 22.938 -6.818 7.769 1.00 77.50 202 MET A C 1
ATOM 1558 O O . MET A 1 202 ? 23.393 -6.163 6.838 1.00 77.50 202 MET A O 1
ATOM 1562 N N . ASP A 1 203 ? 23.076 -8.142 7.851 1.00 80.69 203 ASP A N 1
ATOM 1563 C CA . ASP A 1 203 ? 23.736 -8.992 6.854 1.00 80.69 203 ASP A CA 1
ATOM 1564 C C . ASP A 1 203 ? 22.983 -9.066 5.515 1.00 80.69 203 ASP A C 1
ATOM 1566 O O . ASP A 1 203 ? 23.575 -9.389 4.486 1.00 80.69 203 ASP A O 1
ATOM 1570 N N . ARG A 1 204 ? 21.682 -8.761 5.533 1.00 82.69 204 ARG A N 1
ATOM 1571 C CA . ARG A 1 204 ? 20.784 -8.796 4.375 1.00 82.69 204 ARG A CA 1
ATOM 1572 C C . ARG A 1 204 ? 20.262 -7.418 3.980 1.00 82.69 204 ARG A C 1
ATOM 1574 O O . ARG A 1 204 ? 19.772 -7.278 2.870 1.00 82.69 204 ARG A O 1
ATOM 1581 N N . SER A 1 205 ? 20.351 -6.408 4.841 1.00 85.56 205 SER A N 1
ATOM 1582 C CA . SER A 1 205 ? 19.876 -5.045 4.578 1.00 85.56 205 SER A CA 1
ATOM 1583 C C . SER A 1 205 ? 20.705 -4.338 3.500 1.00 85.56 205 SER A C 1
ATOM 1585 O O . SER A 1 205 ? 21.934 -4.376 3.523 1.00 85.56 205 SER A O 1
ATOM 1587 N N . ILE A 1 206 ? 20.040 -3.613 2.597 1.00 87.06 206 ILE A N 1
ATOM 1588 C CA . ILE A 1 206 ? 20.701 -2.767 1.591 1.00 87.06 206 ILE A CA 1
ATOM 1589 C C . ILE A 1 206 ? 20.509 -1.306 1.984 1.00 87.06 206 ILE A C 1
ATOM 1591 O O . ILE A 1 206 ? 19.389 -0.796 1.970 1.00 87.06 206 ILE A O 1
ATOM 1595 N N . PHE A 1 207 ? 21.605 -0.640 2.343 1.00 86.31 207 PHE A N 1
ATOM 1596 C CA . PHE A 1 207 ? 21.619 0.771 2.724 1.00 86.31 207 PHE A CA 1
ATOM 1597 C C . PHE A 1 207 ? 21.888 1.642 1.500 1.00 86.31 207 PHE A C 1
ATOM 1599 O O . PHE A 1 207 ? 22.826 1.394 0.745 1.00 86.31 207 PHE A O 1
ATOM 1606 N N . MET A 1 208 ? 21.076 2.679 1.321 1.00 84.62 208 MET A N 1
ATOM 1607 C CA . MET A 1 208 ? 21.152 3.595 0.189 1.00 84.62 208 MET A CA 1
ATOM 1608 C C . MET A 1 208 ? 21.394 5.010 0.690 1.00 84.62 208 MET A C 1
ATOM 1610 O O . MET A 1 208 ? 20.608 5.533 1.483 1.00 84.62 208 MET A O 1
ATOM 1614 N N . ASN A 1 209 ? 22.484 5.610 0.206 1.00 82.25 209 ASN A N 1
ATOM 1615 C CA . ASN A 1 209 ? 22.922 6.963 0.552 1.00 82.25 209 ASN A CA 1
ATOM 1616 C C . ASN A 1 209 ? 22.896 7.227 2.073 1.00 82.25 209 ASN A C 1
ATOM 1618 O O . ASN A 1 209 ? 22.258 8.181 2.514 1.00 82.25 209 ASN A O 1
ATOM 1622 N N . PRO A 1 210 ? 23.556 6.387 2.904 1.00 79.50 210 PRO A N 1
ATOM 1623 C CA . PRO A 1 210 ? 23.467 6.473 4.368 1.00 79.50 210 PRO A CA 1
ATOM 1624 C C . PRO A 1 210 ? 24.035 7.778 4.947 1.00 79.50 210 PRO A C 1
ATOM 1626 O O . PRO A 1 210 ? 23.810 8.089 6.111 1.00 79.50 210 PRO A O 1
ATOM 1629 N N . ASN A 1 211 ? 24.792 8.527 4.147 1.00 79.81 211 ASN A N 1
ATOM 1630 C CA . ASN A 1 211 ? 25.346 9.834 4.478 1.00 79.81 211 ASN A CA 1
ATOM 1631 C C . ASN A 1 211 ? 24.387 11.007 4.192 1.00 79.81 211 ASN A C 1
ATOM 1633 O O . ASN A 1 211 ? 24.706 12.133 4.564 1.00 79.81 211 ASN A O 1
ATOM 1637 N N . GLU A 1 212 ? 23.258 10.770 3.519 1.00 79.88 212 GLU A N 1
ATOM 1638 C CA . GLU A 1 212 ? 22.286 11.798 3.134 1.00 79.88 212 GLU A CA 1
ATOM 1639 C C . GLU A 1 212 ? 21.105 11.874 4.113 1.00 79.88 212 GLU A C 1
ATOM 1641 O O . GLU A 1 212 ? 20.750 10.901 4.774 1.00 79.88 212 GLU A O 1
ATOM 1646 N N . ILE A 1 213 ? 20.422 13.023 4.155 1.00 70.06 213 ILE A N 1
ATOM 1647 C CA . ILE A 1 213 ? 19.259 13.249 5.042 1.00 70.06 213 ILE A CA 1
ATOM 1648 C C . ILE A 1 213 ? 18.085 12.309 4.705 1.00 70.06 213 ILE A C 1
ATOM 1650 O O . ILE A 1 213 ? 17.307 11.935 5.577 1.00 70.06 213 ILE A O 1
ATOM 1654 N N . ASN A 1 214 ? 17.943 11.905 3.439 1.00 70.75 214 ASN A N 1
ATOM 1655 C CA . ASN A 1 214 ? 16.949 10.917 3.002 1.00 70.75 214 ASN A CA 1
ATOM 1656 C C . ASN A 1 214 ? 17.590 9.529 2.834 1.00 70.75 214 ASN A C 1
ATOM 1658 O O . ASN A 1 214 ? 17.302 8.835 1.859 1.00 70.75 214 ASN A O 1
ATOM 1662 N N . ALA A 1 215 ? 18.476 9.137 3.755 1.00 81.25 215 ALA A N 1
ATOM 1663 C CA . ALA A 1 215 ? 19.025 7.789 3.810 1.00 81.25 215 ALA A CA 1
ATOM 1664 C C . ALA A 1 215 ? 17.897 6.753 3.883 1.00 81.25 215 ALA A C 1
ATOM 1666 O O . ALA A 1 215 ? 16.959 6.862 4.683 1.00 81.25 215 ALA A O 1
ATOM 1667 N N . ARG A 1 216 ? 17.992 5.725 3.041 1.00 85.31 216 ARG A N 1
ATOM 1668 C CA . ARG A 1 216 ? 16.999 4.652 2.955 1.00 85.31 216 ARG A CA 1
ATOM 1669 C C . ARG A 1 216 ? 17.637 3.303 3.209 1.00 85.31 216 ARG A C 1
ATOM 1671 O O . ARG A 1 216 ? 18.831 3.107 2.990 1.00 85.31 216 ARG A O 1
ATOM 1678 N N . VAL A 1 217 ? 16.813 2.357 3.630 1.00 85.62 217 VAL A N 1
ATOM 1679 C CA . VAL A 1 217 ? 17.208 0.963 3.789 1.00 85.62 217 VAL A CA 1
ATOM 1680 C C . VAL A 1 217 ? 16.121 0.053 3.231 1.00 85.62 217 VAL A C 1
ATOM 1682 O O . VAL A 1 217 ? 14.928 0.309 3.415 1.00 85.62 217 VAL A O 1
ATOM 1685 N N . ILE A 1 218 ? 16.542 -0.992 2.521 1.00 87.00 218 ILE A N 1
ATOM 1686 C CA . ILE A 1 218 ? 15.663 -2.063 2.053 1.00 87.00 218 ILE A CA 1
ATOM 1687 C C . ILE A 1 218 ? 15.944 -3.305 2.887 1.00 87.00 218 ILE A C 1
ATOM 1689 O O . ILE A 1 218 ? 17.058 -3.840 2.858 1.00 87.00 218 ILE A O 1
ATOM 1693 N N . VAL A 1 219 ? 14.926 -3.762 3.608 1.00 84.19 219 VAL A N 1
ATOM 1694 C CA . VAL A 1 219 ? 15.011 -4.890 4.541 1.00 84.19 219 VAL A CA 1
ATOM 1695 C C . VAL A 1 219 ? 13.994 -5.972 4.170 1.00 84.19 219 VAL A C 1
ATOM 1697 O O . VAL A 1 219 ? 12.850 -5.636 3.852 1.00 84.19 219 VAL A O 1
ATOM 1700 N N . PRO A 1 220 ? 14.367 -7.263 4.209 1.00 83.12 220 PRO A N 1
ATOM 1701 C CA . PRO A 1 220 ? 13.404 -8.347 4.054 1.00 83.12 220 PRO A CA 1
ATOM 1702 C C . PRO A 1 220 ? 12.521 -8.431 5.306 1.00 83.12 220 PRO A C 1
ATOM 1704 O O . PRO A 1 220 ? 13.047 -8.510 6.416 1.00 83.12 220 PRO A O 1
ATOM 1707 N N . TYR A 1 221 ? 11.196 -8.429 5.142 1.00 74.88 221 TYR A N 1
ATOM 1708 C CA . TYR A 1 221 ? 10.259 -8.254 6.262 1.00 74.88 221 TYR A CA 1
ATOM 1709 C C . TYR A 1 221 ? 9.302 -9.435 6.462 1.00 74.88 221 TYR A C 1
ATOM 1711 O O . TYR A 1 221 ? 9.022 -9.819 7.595 1.00 74.88 221 TYR A O 1
ATOM 1719 N N . SER A 1 222 ? 8.799 -10.031 5.384 1.00 78.00 222 SER A N 1
ATOM 1720 C CA . SER A 1 222 ? 7.706 -11.003 5.407 1.00 78.00 222 SER A CA 1
ATOM 1721 C C . SER A 1 222 ? 7.884 -12.107 4.372 1.00 78.00 222 SER A C 1
ATOM 1723 O O . SER A 1 222 ? 8.643 -11.988 3.415 1.00 78.00 222 SER A O 1
ATOM 1725 N N . ASN A 1 223 ? 7.171 -13.214 4.573 1.00 83.81 223 ASN A N 1
ATOM 1726 C CA . ASN A 1 223 ? 7.165 -14.332 3.637 1.00 83.81 223 ASN A CA 1
ATOM 1727 C C . ASN A 1 223 ? 6.110 -14.103 2.549 1.00 83.81 223 ASN A C 1
ATOM 1729 O O . ASN A 1 223 ? 4.970 -13.749 2.859 1.00 83.81 223 ASN A O 1
ATOM 1733 N N . TYR A 1 224 ? 6.464 -14.384 1.294 1.00 89.31 224 TYR A N 1
ATOM 1734 C CA . TYR A 1 224 ? 5.557 -14.337 0.153 1.00 89.31 224 TYR A CA 1
ATOM 1735 C C . TYR A 1 224 ? 4.203 -15.009 0.412 1.00 89.31 224 TYR A C 1
ATOM 1737 O O . TYR A 1 224 ? 3.166 -14.435 0.088 1.00 89.31 224 TYR A O 1
ATOM 1745 N N . THR A 1 225 ? 4.190 -16.184 1.053 1.00 90.19 225 THR A N 1
ATOM 1746 C CA . THR A 1 225 ? 2.951 -16.935 1.312 1.00 90.19 225 THR A CA 1
ATOM 1747 C C . THR A 1 225 ? 1.984 -16.211 2.244 1.00 90.19 225 THR A C 1
ATOM 1749 O O . THR A 1 225 ? 0.777 -16.379 2.096 1.00 90.19 225 THR A O 1
ATOM 1752 N N . GLU A 1 226 ? 2.490 -15.421 3.194 1.00 88.81 226 GLU A N 1
ATOM 1753 C CA . GLU A 1 226 ? 1.648 -14.600 4.073 1.00 88.81 226 GLU A CA 1
ATOM 1754 C C . GLU A 1 226 ? 1.178 -13.331 3.351 1.00 88.81 226 GLU A C 1
ATOM 1756 O O . GLU A 1 226 ? 0.018 -12.956 3.481 1.00 88.81 226 GLU A O 1
ATOM 1761 N N . ILE A 1 227 ? 2.030 -12.723 2.518 1.00 90.00 227 ILE A N 1
ATOM 1762 C CA . ILE A 1 227 ? 1.699 -11.511 1.749 1.00 90.00 227 ILE A CA 1
ATOM 1763 C C . ILE A 1 227 ? 0.546 -11.746 0.763 1.00 90.00 227 ILE A C 1
ATOM 1765 O O . ILE A 1 227 ? -0.337 -10.898 0.623 1.00 90.00 227 ILE A O 1
ATOM 1769 N N . ILE A 1 228 ? 0.507 -12.906 0.101 1.00 93.00 228 ILE A N 1
ATOM 1770 C CA . ILE A 1 228 ? -0.565 -13.247 -0.853 1.00 93.00 228 ILE A CA 1
ATOM 1771 C C . ILE A 1 228 ? -1.767 -13.944 -0.210 1.00 93.00 228 ILE A C 1
ATOM 1773 O O . ILE A 1 228 ? -2.674 -14.396 -0.916 1.00 93.00 228 ILE A O 1
ATOM 1777 N N . LYS A 1 229 ? -1.784 -14.088 1.114 1.00 94.38 229 LYS A N 1
ATOM 1778 C CA . LYS A 1 229 ? -2.888 -14.737 1.811 1.00 94.38 229 LYS A CA 1
ATOM 1779 C C . LYS A 1 229 ? -4.076 -13.776 1.900 1.00 94.38 229 LYS A C 1
ATOM 1781 O O . LYS A 1 229 ? -3.909 -12.663 2.401 1.00 94.38 229 LYS A O 1
ATOM 1786 N N . PRO A 1 230 ? -5.287 -14.195 1.483 1.00 96.12 230 PRO A N 1
ATOM 1787 C CA . PRO A 1 230 ? -6.468 -13.352 1.600 1.00 96.12 230 PRO A CA 1
ATOM 1788 C C . PRO A 1 230 ? -6.718 -13.002 3.067 1.00 96.12 230 PRO A C 1
ATOM 1790 O O . PRO A 1 230 ? -6.973 -13.881 3.894 1.00 96.12 230 PRO A O 1
ATOM 1793 N N . THR A 1 231 ? -6.655 -11.711 3.381 1.00 96.69 231 THR A N 1
ATOM 1794 C CA . THR A 1 231 ? -6.831 -11.201 4.743 1.00 96.69 231 THR A CA 1
ATOM 1795 C C . THR A 1 231 ? -8.100 -10.364 4.821 1.00 96.69 231 THR A C 1
ATOM 1797 O O . THR A 1 231 ? -8.229 -9.372 4.111 1.00 96.69 231 THR A O 1
ATOM 1800 N N . ARG A 1 232 ? -9.056 -10.753 5.671 1.00 96.50 232 ARG A N 1
ATOM 1801 C CA . ARG A 1 232 ? -10.290 -9.973 5.894 1.00 96.50 232 ARG A CA 1
ATOM 1802 C C . ARG A 1 232 ? -9.956 -8.593 6.455 1.00 96.50 232 ARG A C 1
ATOM 1804 O O . ARG A 1 232 ? -9.006 -8.476 7.220 1.00 96.50 232 ARG A O 1
ATOM 1811 N N . ILE A 1 233 ? -10.752 -7.586 6.121 1.00 96.88 233 ILE A N 1
ATOM 1812 C CA . ILE A 1 233 ? -10.617 -6.231 6.665 1.00 96.88 233 ILE A CA 1
ATOM 1813 C C . ILE A 1 233 ? -11.764 -5.980 7.641 1.00 96.88 233 ILE A C 1
ATOM 1815 O O . ILE A 1 233 ? -12.915 -6.213 7.286 1.00 96.88 233 ILE A O 1
ATOM 1819 N N . ASP A 1 234 ? -11.452 -5.479 8.835 1.00 98.06 234 ASP A N 1
ATOM 1820 C CA . ASP A 1 234 ? -12.458 -5.084 9.829 1.00 98.06 234 ASP A CA 1
ATOM 1821 C C . ASP A 1 234 ? -12.691 -3.564 9.800 1.00 98.06 234 ASP A C 1
ATOM 1823 O O . ASP A 1 234 ? -13.828 -3.102 9.904 1.00 98.06 234 ASP A O 1
ATOM 1827 N N . TYR A 1 235 ? -11.627 -2.785 9.563 1.00 98.38 235 TYR A N 1
ATOM 1828 C CA . TYR A 1 235 ? -11.676 -1.326 9.429 1.00 98.38 235 TYR A CA 1
ATOM 1829 C C . TYR A 1 235 ? -10.987 -0.866 8.148 1.00 98.38 235 TYR A C 1
ATOM 1831 O O . TYR A 1 235 ? -9.855 -1.263 7.877 1.00 98.38 235 TYR A O 1
ATOM 1839 N N . PHE A 1 236 ? -11.640 0.020 7.397 1.00 98.50 236 PHE A N 1
ATOM 1840 C CA . PHE A 1 236 ? -11.084 0.650 6.198 1.00 98.50 236 PHE A CA 1
ATOM 1841 C C . PHE A 1 236 ? -11.164 2.170 6.345 1.00 98.50 236 PHE A C 1
ATOM 1843 O O . PHE A 1 236 ? -12.230 2.768 6.183 1.00 98.50 236 PHE A O 1
ATOM 1850 N N . LEU A 1 237 ? -10.048 2.789 6.727 1.00 98.50 237 LEU A N 1
ATOM 1851 C CA . LEU A 1 237 ? -10.026 4.152 7.249 1.00 98.50 237 LEU A CA 1
ATOM 1852 C C . LEU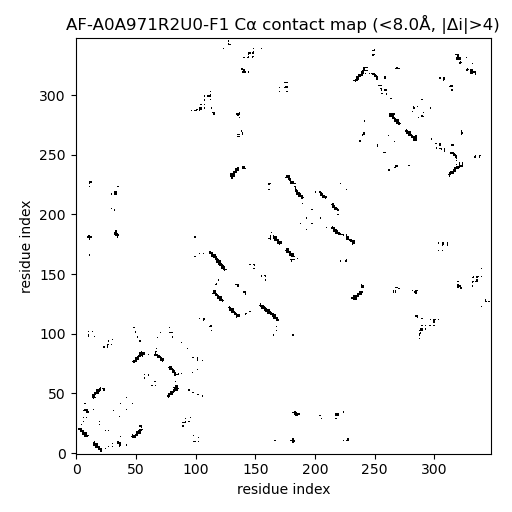 A 1 237 ? -9.128 5.060 6.424 1.00 98.50 237 LEU A C 1
ATOM 1854 O O . LEU A 1 237 ? -7.971 4.738 6.167 1.00 98.50 237 LEU A O 1
ATOM 1858 N N . TYR A 1 238 ? -9.637 6.231 6.068 1.00 97.94 238 TYR A N 1
ATOM 1859 C CA . TYR A 1 238 ? -8.843 7.288 5.463 1.00 97.94 238 TYR A CA 1
ATOM 1860 C C . TYR A 1 238 ? -8.117 8.104 6.545 1.00 97.94 238 TYR A C 1
ATOM 1862 O O . TYR A 1 238 ? -8.730 8.562 7.509 1.00 97.94 238 TYR A O 1
ATOM 1870 N N . ALA A 1 239 ? -6.806 8.284 6.404 1.00 96.75 239 ALA A N 1
ATOM 1871 C CA . ALA A 1 239 ? -5.968 9.029 7.333 1.00 96.75 239 ALA A CA 1
ATOM 1872 C C . ALA A 1 239 ? -6.075 10.537 7.064 1.00 96.75 239 ALA A C 1
ATOM 1874 O O . ALA A 1 239 ? -5.446 11.077 6.152 1.00 96.75 239 ALA A O 1
ATOM 1875 N N . ASN A 1 240 ? -6.870 11.225 7.880 1.00 95.75 240 ASN A N 1
ATOM 1876 C CA . ASN A 1 240 ? -7.107 12.655 7.762 1.00 95.75 240 ASN A CA 1
ATOM 1877 C C . ASN A 1 240 ? -6.127 13.447 8.639 1.00 95.75 240 ASN A C 1
ATOM 1879 O O . ASN A 1 240 ? -6.239 13.485 9.868 1.00 95.75 240 ASN A O 1
ATOM 1883 N N . ASN A 1 241 ? -5.164 14.105 7.994 1.00 94.38 241 ASN A N 1
ATOM 1884 C CA . ASN A 1 241 ? -4.107 14.850 8.675 1.00 94.38 241 ASN A CA 1
ATOM 1885 C C . ASN A 1 241 ? -4.324 16.373 8.720 1.00 94.38 241 ASN A C 1
ATOM 1887 O O . ASN A 1 241 ? -3.424 17.076 9.179 1.00 94.38 241 ASN A O 1
ATOM 1891 N N . TYR A 1 242 ? -5.466 16.877 8.241 1.00 92.62 242 TYR A N 1
ATOM 1892 C CA . TYR A 1 242 ? -5.679 18.305 7.970 1.00 92.62 242 TYR A CA 1
ATOM 1893 C C . TYR A 1 242 ? -6.885 18.922 8.691 1.00 92.62 242 TYR A C 1
ATOM 1895 O O . TYR A 1 242 ? -6.951 20.143 8.801 1.00 92.62 242 TYR A O 1
ATOM 1903 N N . ASN A 1 243 ? -7.833 18.124 9.190 1.00 90.44 243 ASN A N 1
ATOM 1904 C CA . ASN A 1 243 ? -8.998 18.650 9.903 1.00 90.44 243 ASN A CA 1
ATOM 1905 C C . ASN A 1 243 ? -8.645 19.119 11.328 1.00 90.44 243 ASN A C 1
ATOM 1907 O O . ASN A 1 243 ? -8.239 18.324 12.180 1.00 90.44 243 ASN A O 1
ATOM 1911 N N . GLU A 1 244 ? -8.834 20.414 11.604 1.00 83.19 244 GLU A N 1
ATOM 1912 C CA . GLU A 1 244 ? -8.594 21.018 12.925 1.00 83.19 244 GLU A CA 1
ATOM 1913 C C . GLU A 1 244 ? -9.780 20.828 13.884 1.00 83.19 244 GLU A C 1
ATOM 1915 O O . GLU A 1 244 ? -9.575 20.481 15.053 1.00 83.19 244 GLU A O 1
ATOM 1920 N N . ASP A 1 245 ? -11.006 20.969 13.371 1.00 81.56 245 ASP A N 1
ATOM 1921 C CA . ASP A 1 245 ? -12.265 20.901 14.124 1.00 81.56 245 ASP A CA 1
ATOM 1922 C C . ASP A 1 245 ? -12.754 19.460 14.311 1.00 81.56 245 ASP A C 1
ATOM 1924 O O . ASP A 1 245 ? -13.716 18.991 13.698 1.00 81.56 245 ASP A O 1
ATOM 1928 N N . VAL A 1 246 ? -12.067 18.730 15.185 1.00 81.19 246 VAL A N 1
ATOM 1929 C CA . VAL A 1 246 ? -12.320 17.304 15.400 1.00 81.19 246 VAL A CA 1
ATOM 1930 C C . VAL A 1 246 ? -13.264 17.073 16.580 1.00 81.19 246 VAL A C 1
ATOM 1932 O O . VAL A 1 246 ? -12.847 17.170 17.735 1.00 81.19 246 VAL A O 1
ATOM 1935 N N . LYS A 1 247 ? -14.524 16.713 16.291 1.00 81.00 247 LYS A N 1
ATOM 1936 C CA . LYS A 1 247 ? -15.496 16.248 17.304 1.00 81.00 247 LYS A CA 1
ATOM 1937 C C . LYS A 1 247 ? -15.278 14.786 17.689 1.00 81.00 247 LYS A C 1
ATOM 1939 O O . LYS A 1 247 ? -15.279 14.458 18.869 1.00 81.00 247 LYS A O 1
ATOM 1944 N N . GLU A 1 248 ? -15.054 13.935 16.693 1.00 89.06 248 GLU A N 1
ATOM 1945 C CA . GLU A 1 248 ? -14.815 12.498 16.842 1.00 89.06 248 GLU A CA 1
ATOM 1946 C C . GLU A 1 248 ? -13.466 12.153 16.212 1.00 89.06 248 GLU A C 1
ATOM 1948 O O . GLU A 1 248 ? -13.133 12.653 15.138 1.00 89.06 248 GLU A O 1
ATOM 1953 N N . LYS A 1 249 ? -12.660 11.323 16.882 1.00 94.00 249 LYS A N 1
ATOM 1954 C CA . LYS A 1 249 ? -11.319 10.948 16.396 1.00 94.00 249 LYS A CA 1
ATOM 1955 C C . LYS A 1 249 ? -11.362 9.905 15.281 1.00 94.00 249 LYS A C 1
ATOM 1957 O O . LYS A 1 249 ? -10.423 9.836 14.490 1.00 94.00 249 LYS A O 1
ATOM 1962 N N . ILE A 1 250 ? -12.451 9.145 15.204 1.00 95.88 250 ILE A N 1
ATOM 1963 C CA . ILE A 1 250 ? -12.799 8.280 14.081 1.00 95.88 250 ILE A CA 1
ATOM 1964 C C . ILE A 1 250 ? -14.255 8.560 13.726 1.00 95.88 250 ILE A C 1
ATOM 1966 O O . ILE A 1 250 ? -15.098 8.579 14.617 1.00 95.88 250 ILE A O 1
ATOM 1970 N N . ALA A 1 251 ? -14.538 8.765 12.444 1.00 95.50 251 ALA A N 1
ATOM 1971 C CA . ALA A 1 251 ? -15.889 8.970 11.935 1.00 95.50 251 ALA A CA 1
ATOM 1972 C C . ALA A 1 251 ? -16.207 7.896 10.890 1.00 95.50 251 ALA A C 1
ATOM 1974 O O . ALA A 1 251 ? -15.486 7.764 9.903 1.00 95.50 251 ALA A O 1
ATOM 1975 N N . PHE A 1 252 ? -17.275 7.121 11.095 1.00 97.19 252 PHE A N 1
ATOM 1976 C CA . PHE A 1 252 ? -17.679 6.060 10.167 1.00 97.19 252 PHE A CA 1
ATOM 1977 C C . PHE A 1 252 ? -18.744 6.535 9.179 1.00 97.19 252 PHE A C 1
ATOM 1979 O O . PHE A 1 252 ? -19.721 7.192 9.550 1.00 97.19 252 PHE A O 1
ATOM 1986 N N . PHE A 1 253 ? -18.594 6.135 7.920 1.00 97.50 253 PHE A N 1
ATOM 1987 C CA . PHE A 1 253 ? -19.566 6.403 6.871 1.00 97.50 253 PHE A CA 1
ATOM 1988 C C . PHE A 1 253 ? -20.697 5.380 6.904 1.00 97.50 253 PHE A C 1
ATOM 1990 O O . PHE A 1 253 ? -20.483 4.184 7.096 1.00 97.50 253 PHE A O 1
ATOM 1997 N N . LYS A 1 254 ? -21.925 5.852 6.671 1.00 95.25 254 LYS A N 1
ATOM 1998 C CA . LYS A 1 254 ? -23.105 4.981 6.524 1.00 95.25 254 LYS A CA 1
ATOM 1999 C C . LYS A 1 254 ? -23.395 4.619 5.071 1.00 95.25 254 LYS A C 1
ATOM 2001 O O . LYS A 1 254 ? -24.149 3.685 4.820 1.00 95.25 254 LYS A O 1
ATOM 2006 N N . LYS A 1 255 ? -22.857 5.394 4.130 1.00 96.69 255 LYS A N 1
ATOM 2007 C CA . LYS A 1 255 ? -23.115 5.284 2.697 1.00 96.69 255 LYS A CA 1
ATOM 2008 C C . LYS A 1 255 ? -21.801 5.208 1.938 1.00 96.69 255 LYS A C 1
ATOM 2010 O O . LYS A 1 255 ? -20.842 5.897 2.284 1.00 96.69 255 LYS A O 1
ATOM 2015 N N . ALA A 1 256 ? -21.780 4.380 0.899 1.00 96.75 256 ALA A N 1
ATOM 2016 C CA . ALA A 1 256 ? -20.600 4.204 0.062 1.00 96.75 256 ALA A CA 1
ATOM 2017 C C . ALA A 1 256 ? -20.255 5.487 -0.699 1.00 96.75 256 ALA A C 1
ATOM 2019 O O . ALA A 1 256 ? -19.081 5.752 -0.925 1.00 96.75 256 ALA A O 1
ATOM 2020 N N . GLU A 1 257 ? -21.259 6.294 -1.046 1.00 97.00 257 GLU A N 1
ATOM 2021 C CA . GLU A 1 257 ? -21.091 7.573 -1.731 1.00 97.00 257 GLU A CA 1
ATOM 2022 C C . GLU A 1 257 ? -20.332 8.584 -0.860 1.00 97.00 257 GLU A C 1
ATOM 2024 O O . GLU A 1 257 ? -19.362 9.174 -1.327 1.00 97.00 257 GLU A O 1
ATOM 2029 N N . ASP A 1 258 ? -20.697 8.711 0.421 1.00 97.50 258 ASP A N 1
ATOM 2030 C CA . ASP A 1 258 ? -20.030 9.627 1.360 1.00 97.50 258 ASP A CA 1
ATOM 2031 C C . ASP A 1 258 ? -18.560 9.225 1.574 1.00 97.50 258 ASP A C 1
ATOM 2033 O O . ASP A 1 258 ? -17.666 10.072 1.589 1.00 97.50 258 ASP A O 1
ATOM 2037 N N . ALA A 1 259 ? -18.298 7.916 1.688 1.00 97.56 259 ALA A N 1
ATOM 2038 C CA . ALA A 1 259 ? -16.936 7.397 1.744 1.00 97.56 259 ALA A CA 1
ATOM 2039 C C . ALA A 1 259 ? -16.187 7.709 0.440 1.00 97.56 259 ALA A C 1
ATOM 2041 O O . ALA A 1 259 ? -15.086 8.255 0.456 1.00 97.56 259 ALA A O 1
ATOM 2042 N N . ASN A 1 260 ? -16.791 7.419 -0.709 1.00 97.25 260 ASN A N 1
ATOM 2043 C CA . ASN A 1 260 ? -16.176 7.648 -2.008 1.00 97.25 260 ASN A CA 1
ATOM 2044 C C . ASN A 1 260 ? -15.823 9.128 -2.223 1.00 97.25 260 ASN A C 1
ATOM 2046 O O . ASN A 1 260 ? -14.747 9.426 -2.733 1.00 97.25 260 ASN A O 1
ATOM 2050 N N . ASP A 1 261 ? -16.661 10.060 -1.770 1.00 97.06 261 ASP A N 1
ATOM 2051 C CA . ASP A 1 261 ? -16.400 11.500 -1.846 1.00 97.06 261 ASP A CA 1
ATOM 2052 C C . ASP A 1 261 ? -15.151 11.928 -1.067 1.00 97.06 261 ASP A C 1
ATOM 2054 O O . ASP A 1 261 ? -14.476 12.881 -1.461 1.00 97.06 261 ASP A O 1
ATOM 2058 N N . VAL A 1 262 ? -14.826 11.249 0.033 1.00 96.81 262 VAL A N 1
ATOM 2059 C CA . VAL A 1 262 ? -13.620 11.527 0.824 1.00 96.81 262 VAL A CA 1
ATOM 2060 C C . VAL A 1 262 ? -12.404 10.853 0.205 1.00 96.81 262 VAL A C 1
ATOM 2062 O O . VAL A 1 262 ? -11.409 11.521 -0.088 1.00 96.81 262 VAL A O 1
ATOM 2065 N N . PHE A 1 263 ? -12.489 9.547 -0.051 1.00 97.50 263 PHE A N 1
ATOM 2066 C CA . PHE A 1 263 ? -11.362 8.788 -0.584 1.00 97.50 263 PHE A CA 1
ATOM 2067 C C . PHE A 1 263 ? -10.964 9.302 -1.978 1.00 97.50 263 PHE A C 1
ATOM 2069 O O . PHE A 1 263 ? -9.784 9.545 -2.216 1.00 97.50 263 PHE A O 1
ATOM 2076 N N . SER A 1 264 ? -11.921 9.585 -2.872 1.00 96.81 264 SER A N 1
ATOM 2077 C CA . SER A 1 264 ? -11.641 10.094 -4.226 1.00 96.81 264 SER A CA 1
ATOM 2078 C C . SER A 1 264 ? -10.978 11.472 -4.239 1.00 96.81 264 SER A C 1
ATOM 2080 O O . SER A 1 264 ? -10.151 11.731 -5.115 1.00 96.81 264 SER A O 1
ATOM 2082 N N . LYS A 1 265 ? -11.275 12.345 -3.265 1.00 96.00 265 LYS A N 1
ATOM 2083 C CA . LYS A 1 265 ? -10.563 13.624 -3.100 1.00 96.00 265 LYS A CA 1
ATOM 2084 C C . LYS A 1 265 ? -9.104 13.401 -2.724 1.00 96.00 265 LYS A C 1
ATOM 2086 O O . LYS A 1 265 ? -8.254 14.169 -3.168 1.00 96.00 265 LYS A O 1
ATOM 2091 N N . GLY A 1 266 ? -8.847 12.389 -1.892 1.00 94.06 266 GLY A N 1
ATOM 2092 C CA . GLY A 1 266 ? -7.528 12.048 -1.366 1.00 94.06 266 GLY A CA 1
ATOM 2093 C C . GLY A 1 266 ? -6.761 13.273 -0.867 1.00 94.06 266 GLY A C 1
ATOM 2094 O O . GLY A 1 266 ? -5.613 13.516 -1.244 1.00 94.06 266 GLY A O 1
ATOM 2095 N N . ALA A 1 267 ? -7.457 14.089 -0.074 1.00 94.12 267 ALA A N 1
ATOM 2096 C CA . ALA A 1 267 ? -6.928 15.326 0.466 1.00 94.12 267 ALA A CA 1
ATOM 2097 C C . ALA A 1 267 ? -5.917 15.052 1.587 1.00 94.12 267 ALA A C 1
ATOM 2099 O O . ALA A 1 267 ? -6.132 14.177 2.432 1.00 94.12 267 ALA A O 1
ATOM 2100 N N . ARG A 1 268 ? -4.830 15.822 1.630 1.00 92.69 268 ARG A N 1
ATOM 2101 C CA . ARG A 1 268 ? -3.870 15.822 2.740 1.00 92.69 268 ARG A CA 1
ATOM 2102 C C . ARG A 1 268 ? -3.211 17.179 2.900 1.00 92.69 268 ARG A C 1
ATOM 2104 O O . ARG A 1 268 ? -3.008 17.896 1.930 1.00 92.69 268 ARG A O 1
ATOM 2111 N N . MET A 1 269 ? -2.799 17.513 4.112 1.00 90.38 269 MET A N 1
ATOM 2112 C CA . MET A 1 269 ? -1.855 18.598 4.342 1.00 90.38 269 MET A CA 1
ATOM 2113 C C . MET A 1 269 ? -0.439 18.093 4.046 1.00 90.38 269 MET A C 1
ATOM 2115 O O . MET A 1 269 ? 0.025 17.134 4.672 1.00 90.38 269 MET A O 1
ATOM 2119 N N . ALA A 1 270 ? 0.253 18.716 3.094 1.00 81.31 270 ALA A N 1
ATOM 2120 C CA . ALA A 1 270 ? 1.638 18.389 2.792 1.00 81.31 270 ALA A CA 1
ATOM 2121 C C . ALA A 1 270 ? 2.560 18.902 3.910 1.00 81.31 270 ALA A C 1
ATOM 2123 O O . ALA A 1 270 ? 2.666 20.104 4.159 1.00 81.31 270 ALA A O 1
ATOM 2124 N N . LYS A 1 271 ? 3.251 17.980 4.588 1.00 66.19 271 LYS A N 1
ATOM 2125 C CA . LYS A 1 271 ? 4.400 18.316 5.438 1.00 66.19 271 LYS A CA 1
ATOM 2126 C C . LYS A 1 271 ? 5.575 18.624 4.505 1.00 66.19 271 LYS A C 1
ATOM 2128 O O . LYS A 1 271 ? 5.697 17.972 3.473 1.00 66.19 271 LYS A O 1
ATOM 2133 N N . GLY A 1 272 ? 6.416 19.602 4.846 1.00 51.44 272 GLY A N 1
ATOM 2134 C CA . GLY A 1 272 ? 7.496 20.157 4.003 1.00 51.44 272 GLY A CA 1
ATOM 2135 C C . GLY A 1 272 ? 8.640 19.208 3.595 1.00 51.44 272 GLY A C 1
ATOM 2136 O O . GLY A 1 272 ? 9.776 19.646 3.475 1.00 51.44 272 GLY A O 1
ATOM 2137 N N . THR A 1 273 ? 8.359 17.919 3.408 1.00 45.25 273 THR A N 1
ATOM 2138 C CA . THR A 1 273 ? 9.226 16.873 2.853 1.00 45.25 273 THR A CA 1
ATOM 2139 C C . THR A 1 273 ? 9.046 16.693 1.339 1.00 45.25 273 THR A C 1
ATOM 2141 O O . THR A 1 273 ? 9.734 15.873 0.739 1.00 45.25 273 THR A O 1
ATOM 2144 N N . THR A 1 274 ? 8.145 17.455 0.709 1.00 49.91 274 THR A N 1
ATOM 2145 C CA . THR A 1 274 ? 7.919 17.497 -0.748 1.00 49.91 274 THR A CA 1
ATOM 2146 C C . THR A 1 274 ? 7.841 18.953 -1.223 1.00 49.91 274 THR A C 1
ATOM 2148 O O . THR A 1 274 ? 7.726 19.867 -0.407 1.00 49.91 274 THR A O 1
ATOM 2151 N N . THR A 1 275 ? 7.924 19.197 -2.533 1.00 48.22 275 THR A N 1
ATOM 2152 C CA . THR A 1 275 ? 7.768 20.533 -3.149 1.00 48.22 275 THR A CA 1
ATOM 2153 C C . THR A 1 275 ? 6.393 21.168 -2.893 1.00 48.22 275 THR A C 1
ATOM 2155 O O . THR A 1 275 ? 6.220 22.371 -3.094 1.00 48.22 275 THR A O 1
ATOM 2158 N N . GLU A 1 276 ? 5.427 20.381 -2.423 1.00 54.94 276 GLU A N 1
ATOM 2159 C CA . GLU A 1 276 ? 4.063 20.792 -2.120 1.00 54.94 276 GLU A CA 1
ATOM 2160 C C . GLU A 1 276 ? 3.948 21.495 -0.757 1.00 54.94 276 GLU A C 1
ATOM 2162 O O . GLU A 1 276 ? 4.457 21.024 0.261 1.00 54.94 276 GLU A O 1
ATOM 2167 N N . LYS A 1 277 ? 3.227 22.622 -0.721 1.00 67.31 277 LYS A N 1
ATOM 2168 C CA . LYS A 1 277 ? 2.870 23.345 0.508 1.00 67.31 277 LYS A CA 1
ATOM 2169 C C . LYS A 1 277 ? 1.355 23.484 0.604 1.00 67.31 277 LYS A C 1
ATOM 2171 O O . LYS A 1 277 ? 0.716 23.869 -0.371 1.00 67.31 277 LYS A O 1
ATOM 2176 N N . GLY A 1 278 ? 0.806 23.259 1.796 1.00 83.06 278 GLY A N 1
ATOM 2177 C CA . GLY A 1 278 ? -0.625 23.410 2.068 1.00 83.06 278 GLY A CA 1
ATOM 2178 C C . GLY A 1 278 ? -1.438 22.144 1.788 1.00 83.06 278 GLY A C 1
ATOM 2179 O O . GLY A 1 278 ? -0.899 21.037 1.774 1.00 83.06 278 GLY A O 1
ATOM 2180 N N . LEU A 1 279 ? -2.751 22.316 1.617 1.00 88.25 279 LEU A N 1
ATOM 2181 C CA . LEU A 1 279 ? -3.688 21.227 1.346 1.00 88.25 279 LEU A CA 1
ATOM 2182 C C . LEU A 1 279 ? -3.562 20.776 -0.116 1.00 88.25 279 LEU A C 1
ATOM 2184 O O . LEU A 1 279 ? -3.808 21.564 -1.031 1.00 88.25 279 LEU A O 1
ATOM 2188 N N . THR A 1 280 ? -3.199 19.516 -0.328 1.00 89.94 280 THR A N 1
ATOM 2189 C CA . THR A 1 280 ? -3.055 18.888 -1.643 1.00 89.94 280 THR A CA 1
ATOM 2190 C C . THR A 1 280 ? -4.036 17.741 -1.830 1.00 89.94 280 THR A C 1
ATOM 2192 O O . THR A 1 280 ? -4.636 17.255 -0.871 1.00 89.94 280 THR A O 1
ATOM 2195 N N . TYR A 1 281 ? -4.239 17.348 -3.088 1.00 92.69 281 TYR A N 1
ATOM 2196 C CA . TYR A 1 281 ? -5.236 16.365 -3.497 1.00 92.69 281 TYR A CA 1
ATOM 2197 C C . TYR A 1 281 ? -4.590 15.358 -4.440 1.00 92.69 281 TYR A C 1
ATOM 2199 O O . TYR A 1 281 ? -4.051 15.733 -5.480 1.00 92.69 281 TYR A O 1
ATOM 2207 N N . SER A 1 282 ? -4.676 14.081 -4.090 1.00 92.56 282 SER A N 1
ATOM 2208 C CA . SER A 1 282 ? -4.200 12.971 -4.910 1.00 92.56 282 SER A CA 1
ATOM 2209 C C . SER A 1 282 ? -5.312 11.940 -4.977 1.00 92.56 282 SER A C 1
ATOM 2211 O O . SER A 1 282 ? -5.705 11.413 -3.947 1.00 92.56 282 SER A O 1
ATOM 2213 N N . TYR A 1 283 ? -5.867 11.678 -6.160 1.00 95.88 283 TYR A N 1
ATOM 2214 C CA . TYR A 1 283 ? -7.040 10.807 -6.308 1.00 95.88 283 TYR A CA 1
ATOM 2215 C C . TYR A 1 283 ? -6.843 9.451 -5.601 1.00 95.88 283 TYR A C 1
ATOM 2217 O O . TYR A 1 283 ? -5.873 8.746 -5.881 1.00 95.88 283 TYR A O 1
ATOM 2225 N N . PHE A 1 284 ? -7.735 9.100 -4.661 1.00 95.12 284 PHE A N 1
ATOM 2226 C CA . PHE A 1 284 ? -7.638 7.892 -3.813 1.00 95.12 284 PHE A CA 1
ATOM 2227 C C . PHE A 1 284 ? -6.349 7.756 -2.992 1.00 95.12 284 PHE A C 1
ATOM 2229 O O . PHE A 1 284 ? -6.018 6.668 -2.524 1.00 95.12 284 PHE A O 1
ATOM 2236 N N . ALA A 1 285 ? -5.607 8.854 -2.828 1.00 93.69 285 ALA A N 1
ATOM 2237 C CA . ALA A 1 285 ? -4.228 8.856 -2.361 1.00 93.69 285 ALA A CA 1
ATOM 2238 C C . ALA A 1 285 ? -3.334 7.857 -3.124 1.00 93.69 285 ALA A C 1
ATOM 2240 O O . ALA A 1 285 ? -2.330 7.392 -2.590 1.00 93.69 285 ALA A O 1
ATOM 2241 N N . ASN A 1 286 ? -3.690 7.522 -4.368 1.00 93.25 286 ASN A N 1
ATOM 2242 C CA . ASN A 1 286 ? -3.013 6.533 -5.192 1.00 93.25 286 ASN A CA 1
ATOM 2243 C C . ASN A 1 286 ? -2.617 7.158 -6.541 1.00 93.25 286 ASN A C 1
ATOM 2245 O O . ASN A 1 286 ? -3.336 7.024 -7.534 1.00 93.25 286 ASN A O 1
ATOM 2249 N N . PRO A 1 287 ? -1.454 7.827 -6.617 1.00 90.44 287 PRO A N 1
ATOM 2250 C CA . PRO A 1 287 ? -0.973 8.397 -7.875 1.00 90.44 287 PRO A CA 1
ATOM 2251 C C . PRO A 1 287 ? -0.497 7.327 -8.882 1.00 90.44 287 PRO A C 1
ATOM 2253 O O . PRO A 1 287 ? -0.169 7.658 -10.022 1.00 90.44 287 PRO A O 1
ATOM 2256 N N . PHE A 1 288 ? -0.478 6.047 -8.490 1.00 91.56 288 PHE A N 1
ATOM 2257 C CA . PHE A 1 288 ? 0.102 4.936 -9.243 1.00 91.56 288 PHE A CA 1
ATOM 2258 C C . PHE A 1 288 ? -0.994 4.089 -9.904 1.00 91.56 288 PHE A C 1
ATOM 2260 O O . PHE A 1 288 ? -1.554 3.166 -9.311 1.00 91.56 288 PHE A O 1
ATOM 2267 N N . GLY A 1 289 ? -1.327 4.403 -11.154 1.00 91.00 289 GLY A N 1
ATOM 2268 C CA . GLY A 1 289 ? -2.289 3.667 -11.979 1.00 91.00 289 GLY A CA 1
ATOM 2269 C C . GLY A 1 289 ? -3.737 4.137 -11.813 1.00 91.00 289 GLY A C 1
ATOM 2270 O O . GLY A 1 289 ? -4.448 4.266 -12.812 1.00 91.00 289 GLY A O 1
ATOM 2271 N N . ALA A 1 290 ? -4.178 4.446 -10.587 1.00 94.44 290 ALA A N 1
ATOM 2272 C CA . ALA A 1 290 ? -5.557 4.875 -10.330 1.00 94.44 290 ALA A CA 1
ATOM 2273 C C . ALA A 1 290 ? -5.887 6.214 -11.010 1.00 94.44 290 ALA A C 1
ATOM 2275 O O . ALA A 1 290 ? -6.944 6.340 -11.623 1.00 94.44 290 ALA A O 1
ATOM 2276 N N . VAL A 1 291 ? -4.964 7.183 -10.993 1.00 93.62 291 VAL A N 1
ATOM 2277 C CA . VAL A 1 291 ? -5.117 8.465 -11.709 1.00 93.62 291 VAL A CA 1
ATOM 2278 C C . VAL A 1 291 ? -5.234 8.239 -13.222 1.00 93.62 291 VAL A C 1
ATOM 2280 O O . VAL A 1 291 ? -6.126 8.787 -13.866 1.00 93.62 291 VAL A O 1
ATOM 2283 N N . GLN A 1 292 ? -4.380 7.381 -13.788 1.00 93.31 292 GLN A N 1
ATOM 2284 C CA . GLN A 1 292 ? -4.321 7.080 -15.225 1.00 93.31 292 GLN A CA 1
ATOM 2285 C C . GLN A 1 292 ? -5.510 6.231 -15.715 1.00 93.31 292 GLN A C 1
ATOM 2287 O O . GLN A 1 292 ? -5.746 6.114 -16.921 1.00 93.31 292 GLN A O 1
ATOM 2292 N N . ARG A 1 293 ? -6.258 5.606 -14.798 1.00 95.94 293 ARG A N 1
ATOM 2293 C CA . ARG A 1 293 ? -7.455 4.791 -15.072 1.00 95.94 293 ARG A CA 1
ATOM 2294 C C . ARG A 1 293 ? -8.657 5.246 -14.244 1.00 95.94 293 ARG A C 1
ATOM 2296 O O . ARG A 1 293 ? -9.491 4.422 -13.873 1.00 95.94 293 ARG A O 1
ATOM 2303 N N . ARG A 1 294 ? -8.762 6.554 -13.986 1.00 96.50 294 ARG A N 1
ATOM 2304 C CA . ARG A 1 294 ? -9.710 7.138 -13.027 1.00 96.50 294 ARG A CA 1
ATOM 2305 C C . ARG A 1 294 ? -11.148 6.661 -13.199 1.00 96.50 294 ARG A C 1
ATOM 2307 O O . ARG A 1 294 ? -11.741 6.225 -12.228 1.00 96.50 294 ARG A O 1
ATOM 2314 N N . GLU A 1 295 ? -11.699 6.699 -14.410 1.00 97.00 295 GLU A N 1
ATOM 2315 C CA . GLU A 1 295 ? -13.094 6.298 -14.656 1.00 97.00 295 GLU A CA 1
ATOM 2316 C C . GLU A 1 295 ? -13.355 4.832 -14.272 1.00 97.00 295 GLU A C 1
ATOM 2318 O O . GLU A 1 295 ? -14.304 4.521 -13.552 1.00 97.00 295 GLU A O 1
ATOM 2323 N N . LYS A 1 296 ? -12.466 3.926 -14.695 1.00 97.94 296 LYS A N 1
ATOM 2324 C CA . LYS A 1 296 ? -12.563 2.497 -14.377 1.00 97.94 296 LYS A CA 1
ATOM 2325 C C . LYS A 1 296 ? -12.330 2.240 -12.889 1.00 97.94 296 LYS A C 1
ATOM 2327 O O . LYS A 1 296 ? -13.050 1.450 -12.284 1.00 97.94 296 LYS A O 1
ATOM 2332 N N . HIS A 1 297 ? -11.344 2.918 -12.307 1.00 98.25 297 HIS A N 1
ATOM 2333 C CA . HIS A 1 297 ? -11.039 2.832 -10.885 1.00 98.25 297 HIS A CA 1
ATOM 2334 C C . HIS A 1 297 ? -12.212 3.314 -10.021 1.00 98.25 297 HIS A C 1
ATOM 2336 O O . HIS A 1 297 ? -12.553 2.646 -9.055 1.00 98.25 297 HIS A O 1
ATOM 2342 N N . GLU A 1 298 ? -12.873 4.411 -10.390 1.00 97.56 298 GLU A N 1
ATOM 2343 C CA . GLU A 1 298 ? -14.018 4.972 -9.667 1.00 97.56 298 GLU A CA 1
ATOM 2344 C C . GLU A 1 298 ? -15.163 3.959 -9.547 1.00 97.56 298 GLU A C 1
ATOM 2346 O O . GLU A 1 298 ? -15.656 3.691 -8.452 1.00 97.56 298 GLU A O 1
ATOM 2351 N N . ALA A 1 299 ? -15.537 3.328 -10.664 1.00 98.12 299 ALA A N 1
ATOM 2352 C CA . ALA A 1 299 ? -16.587 2.314 -10.683 1.00 98.12 299 ALA A CA 1
ATOM 2353 C C . ALA A 1 299 ? -16.231 1.093 -9.814 1.00 98.12 299 ALA A C 1
ATOM 2355 O O . ALA A 1 299 ? -17.088 0.533 -9.124 1.00 98.12 299 ALA A O 1
ATOM 2356 N N . ILE A 1 300 ? -14.958 0.684 -9.824 1.00 98.50 300 ILE A N 1
ATOM 2357 C CA . ILE A 1 300 ? -14.451 -0.381 -8.956 1.00 98.50 300 ILE A CA 1
ATOM 2358 C C . ILE A 1 300 ? -14.541 0.060 -7.491 1.00 98.50 300 ILE A C 1
ATOM 2360 O O . ILE A 1 300 ? -15.134 -0.647 -6.679 1.00 98.50 300 ILE A O 1
ATOM 2364 N N . ALA A 1 301 ? -14.006 1.229 -7.145 1.00 98.19 301 ALA A N 1
ATOM 2365 C CA . ALA A 1 301 ? -13.948 1.716 -5.775 1.00 98.19 301 ALA A CA 1
ATOM 2366 C C . ALA A 1 301 ? -15.342 1.833 -5.147 1.00 98.19 301 ALA A C 1
ATOM 2368 O O . ALA A 1 301 ? -15.552 1.318 -4.051 1.00 98.19 301 ALA A O 1
ATOM 2369 N N . GLN A 1 302 ? -16.322 2.384 -5.870 1.00 97.88 302 GLN A N 1
ATOM 2370 C CA . GLN A 1 302 ? -17.716 2.445 -5.416 1.00 97.88 302 GLN A CA 1
ATOM 2371 C C . GLN A 1 302 ? -18.285 1.054 -5.101 1.00 97.88 302 GLN A C 1
ATOM 2373 O O . GLN A 1 302 ? -18.908 0.854 -4.055 1.00 97.88 302 GLN A O 1
ATOM 2378 N N . ARG A 1 303 ? -18.026 0.059 -5.962 1.00 98.12 303 ARG A N 1
ATOM 2379 C CA . ARG A 1 303 ? -18.463 -1.328 -5.739 1.00 98.12 303 ARG A CA 1
ATOM 2380 C C . ARG A 1 303 ? -17.824 -1.937 -4.489 1.00 98.12 303 ARG A C 1
ATOM 2382 O O . ARG A 1 303 ? -18.517 -2.604 -3.718 1.00 98.12 303 ARG A O 1
ATOM 2389 N N . TYR A 1 304 ? -16.526 -1.721 -4.282 1.00 98.50 304 TYR A N 1
ATOM 2390 C CA . TYR A 1 304 ? -15.805 -2.234 -3.112 1.00 98.50 304 TYR A CA 1
ATOM 2391 C C . TYR A 1 304 ? -16.244 -1.544 -1.820 1.00 98.50 304 TYR A C 1
ATOM 2393 O O . TYR A 1 304 ? -16.524 -2.236 -0.846 1.00 98.50 304 TYR A O 1
ATOM 2401 N N . LEU A 1 305 ? -16.378 -0.215 -1.813 1.00 98.50 305 LEU A N 1
ATOM 2402 C CA . LEU A 1 305 ? -16.878 0.551 -0.666 1.00 98.50 305 LEU A CA 1
ATOM 2403 C C . LEU A 1 305 ? -18.280 0.089 -0.257 1.00 98.50 305 LEU A C 1
ATOM 2405 O O . LEU A 1 305 ? -18.526 -0.161 0.922 1.00 98.50 305 LEU A O 1
ATOM 2409 N N . LYS A 1 306 ? -19.175 -0.109 -1.233 1.00 98.06 306 LYS A N 1
ATOM 2410 C CA . LYS A 1 306 ? -20.509 -0.665 -0.987 1.00 98.06 306 LYS A CA 1
ATOM 2411 C C . LYS A 1 306 ? -20.437 -2.068 -0.384 1.00 98.06 306 LYS A C 1
ATOM 2413 O O . LYS A 1 306 ? -21.081 -2.323 0.625 1.00 98.06 306 LYS A O 1
ATOM 2418 N N . SER A 1 307 ? -19.632 -2.954 -0.970 1.00 98.19 307 SER A N 1
ATOM 2419 C CA . SER A 1 307 ? -19.489 -4.339 -0.490 1.00 98.19 307 SER A CA 1
ATOM 2420 C C . SER A 1 307 ? -18.905 -4.403 0.925 1.00 98.19 307 SER A C 1
ATOM 2422 O O . SER A 1 307 ? -19.332 -5.224 1.727 1.00 98.19 307 SER A O 1
ATOM 2424 N N . MET A 1 308 ? -17.968 -3.509 1.257 1.00 98.31 308 MET A N 1
ATOM 2425 C CA . MET A 1 308 ? -17.409 -3.377 2.604 1.00 98.31 308 MET A CA 1
ATOM 2426 C C . MET A 1 308 ? -18.474 -2.950 3.619 1.00 98.31 308 MET A C 1
ATOM 2428 O O . MET A 1 308 ? -18.641 -3.627 4.631 1.00 98.31 308 MET A O 1
ATOM 2432 N N . ILE A 1 309 ? -19.219 -1.875 3.340 1.00 97.69 309 ILE A N 1
ATOM 2433 C CA . ILE A 1 309 ? -20.267 -1.376 4.247 1.00 97.69 309 ILE A CA 1
ATOM 2434 C C . ILE A 1 309 ? -21.374 -2.423 4.431 1.00 97.69 309 ILE A C 1
ATOM 2436 O O . ILE A 1 309 ? -21.738 -2.732 5.565 1.00 97.69 309 ILE A O 1
ATOM 2440 N N . ASP A 1 310 ? -21.867 -3.011 3.337 1.00 96.62 310 ASP A N 1
ATOM 2441 C CA . ASP A 1 310 ? -22.900 -4.055 3.380 1.00 96.62 310 ASP A CA 1
ATOM 2442 C C . ASP A 1 310 ? -22.410 -5.314 4.120 1.00 96.62 310 ASP A C 1
ATOM 2444 O O . ASP A 1 310 ? -23.189 -5.986 4.794 1.00 96.62 310 ASP A O 1
ATOM 2448 N N . GLY A 1 311 ? -21.113 -5.620 4.014 1.00 95.69 311 GLY A N 1
ATOM 2449 C CA . GLY A 1 311 ? -20.443 -6.735 4.685 1.00 95.69 311 GLY A CA 1
ATOM 2450 C C . GLY A 1 311 ? -20.038 -6.467 6.139 1.00 95.69 311 GLY A C 1
ATOM 2451 O O . GLY A 1 311 ? -19.412 -7.328 6.754 1.00 95.69 311 GLY A O 1
ATOM 2452 N N . GLY A 1 312 ? -20.371 -5.296 6.694 1.00 95.69 312 GLY A N 1
ATOM 2453 C CA . GLY A 1 312 ? -20.111 -4.942 8.093 1.00 95.69 312 GLY A CA 1
ATOM 2454 C C . GLY A 1 312 ? -18.712 -4.392 8.387 1.00 95.69 312 GLY A C 1
ATOM 2455 O O . GLY A 1 312 ? -18.402 -4.136 9.552 1.00 95.69 312 GLY A O 1
ATOM 2456 N N . VAL A 1 313 ? -17.883 -4.164 7.364 1.00 97.81 313 VAL A N 1
ATOM 2457 C CA . VAL A 1 313 ? -16.589 -3.486 7.516 1.00 97.81 313 VAL A CA 1
ATOM 2458 C C . VAL A 1 313 ? -16.830 -2.042 7.950 1.00 97.81 313 VAL A C 1
ATOM 2460 O O . VAL A 1 313 ? -17.663 -1.326 7.387 1.00 97.81 313 VAL A O 1
ATOM 2463 N N . LYS A 1 314 ? -16.076 -1.583 8.946 1.00 98.06 314 LYS A N 1
ATOM 2464 C CA . LYS A 1 314 ? -16.155 -0.213 9.454 1.00 98.06 314 LYS A CA 1
ATOM 2465 C C . LYS A 1 314 ? -15.363 0.725 8.540 1.00 98.06 314 LYS A C 1
ATOM 2467 O O . LYS A 1 314 ? -14.156 0.905 8.698 1.00 98.06 314 LYS A O 1
ATOM 2472 N N . VAL A 1 315 ? -16.051 1.301 7.555 1.00 98.56 315 VAL A N 1
ATOM 2473 C CA . VAL A 1 315 ? -15.484 2.268 6.601 1.00 98.56 315 VAL A CA 1
ATOM 2474 C C . VAL A 1 315 ? -15.573 3.684 7.178 1.00 98.56 315 VAL A C 1
ATOM 2476 O O . VAL A 1 315 ? -16.649 4.096 7.605 1.00 98.56 315 VAL A O 1
ATOM 2479 N N . GLY A 1 316 ? -14.473 4.441 7.206 1.00 97.81 316 GLY A N 1
ATOM 2480 C CA . GLY A 1 316 ? -14.441 5.737 7.895 1.00 97.81 316 GLY A CA 1
ATOM 2481 C C . GLY A 1 316 ? -13.215 6.611 7.632 1.00 97.81 316 GLY A C 1
ATOM 2482 O O . GLY A 1 316 ? -12.412 6.343 6.743 1.00 97.81 316 GLY A O 1
ATOM 2483 N N . GLU A 1 317 ? -13.070 7.653 8.444 1.00 96.81 317 GLU A N 1
ATOM 2484 C CA . GLU A 1 317 ? -11.888 8.511 8.556 1.00 96.81 317 GLU A CA 1
ATOM 2485 C C . GLU A 1 317 ? -11.294 8.398 9.957 1.00 96.81 317 GLU A C 1
ATOM 2487 O O . GLU A 1 317 ? -12.032 8.399 10.941 1.00 96.81 317 GLU A O 1
ATOM 2492 N N . VAL A 1 318 ? -9.966 8.366 10.054 1.00 97.38 318 VAL A N 1
ATOM 2493 C CA . VAL A 1 318 ? -9.228 8.513 11.312 1.00 97.38 318 VAL A CA 1
ATOM 2494 C C . VAL A 1 318 ? -8.473 9.837 11.309 1.00 97.38 318 VAL A C 1
ATOM 2496 O O . VAL A 1 318 ? -7.722 10.153 10.385 1.00 97.38 318 VAL A O 1
ATOM 2499 N N . MET A 1 319 ? -8.675 10.630 12.357 1.00 96.62 319 MET A N 1
ATOM 2500 C CA . MET A 1 319 ? -8.152 11.989 12.463 1.00 96.62 319 MET A CA 1
ATOM 2501 C C . MET A 1 319 ? -6.725 11.958 13.012 1.00 96.62 319 MET A C 1
ATOM 2503 O O . MET A 1 319 ? -6.502 12.124 14.212 1.00 96.62 319 MET A O 1
ATOM 2507 N N . THR A 1 320 ? -5.748 11.746 12.130 1.00 95.19 320 THR A N 1
ATOM 2508 C CA . THR A 1 320 ? -4.323 11.708 12.494 1.00 95.19 320 THR A CA 1
ATOM 2509 C C . THR A 1 320 ? -3.780 13.087 12.830 1.00 95.19 320 THR A C 1
ATOM 2511 O O . THR A 1 320 ? -2.842 13.189 13.610 1.00 95.19 320 THR A O 1
ATOM 2514 N N . ARG A 1 321 ? -4.342 14.152 12.236 1.00 93.81 321 ARG A N 1
ATOM 2515 C CA . ARG A 1 321 ? -3.975 15.566 12.471 1.00 93.81 321 ARG A CA 1
ATOM 2516 C C . ARG A 1 321 ? -2.478 15.877 12.315 1.00 93.81 321 ARG A C 1
ATOM 2518 O O . ARG A 1 321 ? -2.026 16.937 12.730 1.00 93.81 321 ARG A O 1
ATOM 2525 N N . LEU A 1 322 ? -1.713 14.979 11.690 1.00 91.56 322 LEU A N 1
ATOM 2526 C CA . LEU A 1 322 ? -0.251 15.049 11.609 1.00 91.56 322 LEU A CA 1
ATOM 2527 C C . LEU A 1 322 ? 0.247 16.316 10.892 1.00 91.56 322 LEU A C 1
ATOM 2529 O O . LEU A 1 322 ? 1.361 16.774 11.143 1.00 91.56 322 LEU A O 1
ATOM 2533 N N . GLY A 1 323 ? -0.556 16.851 9.971 1.00 89.06 323 GLY A N 1
ATOM 2534 C CA . GLY A 1 323 ? -0.237 18.052 9.209 1.00 89.06 323 GLY A CA 1
ATOM 2535 C C . GLY A 1 323 ? -0.559 19.360 9.932 1.00 89.06 323 GLY A C 1
ATOM 2536 O O . GLY A 1 323 ? -0.246 20.421 9.399 1.00 89.06 323 GLY A O 1
ATOM 2537 N N . ILE A 1 324 ? -1.164 19.303 11.121 1.00 90.31 324 ILE A N 1
ATOM 2538 C CA . ILE A 1 324 ? -1.503 20.477 11.927 1.00 90.31 324 ILE A CA 1
ATOM 2539 C C . ILE A 1 324 ? -0.365 20.743 12.910 1.00 90.31 324 ILE A C 1
ATOM 2541 O O . ILE A 1 324 ? 0.059 19.853 13.650 1.00 90.31 324 ILE A O 1
ATOM 2545 N N . HIS A 1 325 ? 0.108 21.987 12.934 1.00 88.88 325 HIS A N 1
ATOM 2546 C CA . HIS A 1 325 ? 1.195 22.406 13.812 1.00 88.88 325 HIS A CA 1
ATOM 2547 C C . HIS A 1 325 ? 0.858 22.147 15.289 1.00 88.88 325 HIS A C 1
ATOM 2549 O O . HIS A 1 325 ? -0.178 22.593 15.786 1.00 88.88 325 HIS A O 1
ATOM 2555 N N . GLY A 1 326 ? 1.751 21.460 16.001 1.00 89.56 326 GLY A N 1
ATOM 2556 C CA . GLY A 1 326 ? 1.576 21.067 17.402 1.00 89.56 326 GLY A CA 1
ATOM 2557 C C . GLY A 1 326 ? 0.894 19.708 17.600 1.00 89.56 326 GLY A C 1
ATOM 2558 O O . GLY A 1 326 ? 0.860 19.213 18.724 1.00 89.56 326 GLY A O 1
ATOM 2559 N N . PHE A 1 327 ? 0.386 19.077 16.536 1.00 91.06 327 PHE A N 1
ATOM 2560 C CA . PHE A 1 327 ? -0.234 17.746 16.576 1.00 91.06 327 PHE A CA 1
ATOM 2561 C C . PHE A 1 327 ? 0.624 16.657 15.927 1.00 91.06 327 PHE A C 1
ATOM 2563 O O . PHE A 1 327 ? 0.158 15.534 15.746 1.00 91.06 327 PHE A O 1
ATOM 2570 N N . GLU A 1 328 ? 1.896 16.932 15.633 1.00 89.56 328 GLU A N 1
ATOM 2571 C CA . GLU A 1 328 ? 2.779 16.001 14.927 1.00 89.56 328 GLU A CA 1
ATOM 2572 C C . GLU A 1 328 ? 2.991 14.685 15.689 1.00 89.56 328 GLU A C 1
ATOM 2574 O O . GLU A 1 328 ? 3.182 13.639 15.079 1.00 89.56 328 GLU A O 1
ATOM 2579 N N . MET A 1 329 ? 2.956 14.741 17.020 1.00 88.50 329 MET A N 1
ATOM 2580 C CA . MET A 1 329 ? 3.058 13.568 17.892 1.00 88.50 329 MET A CA 1
ATOM 2581 C C . MET A 1 329 ? 1.722 13.241 18.557 1.00 88.50 329 MET A C 1
ATOM 2583 O O . MET A 1 329 ? 1.342 12.076 18.667 1.00 88.50 329 MET A O 1
ATOM 2587 N N . GLU A 1 330 ? 0.999 14.267 19.009 1.00 93.00 330 GLU A N 1
ATOM 2588 C CA . GLU A 1 330 ? -0.247 14.083 19.750 1.00 93.00 330 GLU A CA 1
ATOM 2589 C C . GLU A 1 330 ? -1.392 13.584 18.859 1.00 93.00 330 GLU A C 1
ATOM 2591 O O . GLU A 1 330 ? -2.188 12.757 19.296 1.00 93.00 330 GLU A O 1
ATOM 2596 N N . GLY A 1 331 ? -1.461 14.029 17.603 1.00 94.25 331 GLY A N 1
ATOM 2597 C CA . GLY A 1 331 ? -2.490 13.615 16.652 1.00 94.25 331 GLY A CA 1
ATOM 2598 C C . GLY A 1 331 ? -2.479 12.105 16.374 1.00 94.25 331 GLY A C 1
ATOM 2599 O O . GLY A 1 331 ? -3.475 11.442 16.678 1.00 94.25 331 GLY A O 1
ATOM 2600 N N . PRO A 1 332 ? -1.360 11.521 15.895 1.00 94.94 332 PRO A N 1
ATOM 2601 C CA . PRO A 1 332 ? -1.250 10.075 15.689 1.00 94.94 332 PRO A CA 1
ATOM 2602 C C . PRO A 1 332 ? -1.476 9.255 16.967 1.00 94.94 332 PRO A C 1
ATOM 2604 O O . PRO A 1 332 ? -2.069 8.180 16.917 1.00 94.94 332 PRO A O 1
ATOM 2607 N N . LEU A 1 333 ? -1.074 9.774 18.135 1.00 95.31 333 LEU A N 1
ATOM 2608 C CA . LEU A 1 333 ? -1.352 9.126 19.420 1.00 95.31 333 LEU A CA 1
ATOM 2609 C C . LEU A 1 333 ? -2.852 9.113 19.756 1.00 95.31 333 LEU A C 1
ATOM 2611 O O . LEU A 1 333 ? -3.362 8.106 20.242 1.00 95.31 333 LEU A O 1
ATOM 2615 N N . GLN A 1 334 ? -3.569 10.212 19.502 1.00 95.44 334 GLN A N 1
ATOM 2616 C CA . GLN A 1 334 ? -5.026 10.271 19.670 1.00 95.44 334 GLN A CA 1
ATOM 2617 C C . GLN A 1 334 ? -5.739 9.329 18.689 1.00 95.44 334 GLN A C 1
ATOM 2619 O O . GLN A 1 334 ? -6.674 8.639 19.089 1.00 95.44 334 GLN A O 1
ATOM 2624 N N . ALA A 1 335 ? -5.275 9.257 17.438 1.00 96.56 335 ALA A N 1
ATOM 2625 C CA . ALA A 1 335 ? -5.770 8.308 16.441 1.00 96.56 335 ALA A CA 1
ATOM 2626 C C . ALA A 1 335 ? -5.568 6.848 16.883 1.00 96.56 335 ALA A C 1
ATOM 2628 O O . ALA A 1 335 ? -6.496 6.048 16.800 1.00 96.56 335 ALA A O 1
ATOM 2629 N N . ALA A 1 336 ? -4.389 6.513 17.416 1.00 96.50 336 ALA A N 1
ATOM 2630 C CA . ALA A 1 336 ? -4.085 5.185 17.944 1.00 96.50 336 ALA A CA 1
ATOM 2631 C C . ALA A 1 336 ? -5.006 4.796 19.110 1.00 96.50 336 ALA A C 1
ATOM 2633 O O . ALA A 1 336 ? -5.545 3.693 19.125 1.00 96.50 336 ALA A O 1
ATOM 2634 N N . LYS A 1 337 ? -5.238 5.706 20.064 1.00 96.06 337 LYS A N 1
ATOM 2635 C CA . LYS A 1 337 ? -6.165 5.460 21.182 1.00 96.06 337 LYS A CA 1
ATOM 2636 C C . LYS A 1 337 ? -7.604 5.259 20.710 1.00 96.06 337 LYS A C 1
ATOM 2638 O O . LYS A 1 337 ? -8.255 4.324 21.148 1.00 96.06 337 LYS A O 1
ATOM 2643 N N . ALA A 1 338 ? -8.066 6.073 19.763 1.00 96.25 338 ALA A N 1
ATOM 2644 C CA . ALA A 1 338 ? -9.404 5.922 19.198 1.00 96.25 338 ALA A CA 1
ATOM 2645 C C . ALA A 1 338 ? -9.572 4.597 18.435 1.00 96.25 338 ALA A C 1
ATOM 2647 O O . ALA A 1 338 ? -10.629 3.977 18.500 1.00 96.25 338 ALA A O 1
ATOM 2648 N N . LEU A 1 339 ? -8.529 4.137 17.731 1.00 96.56 339 LEU A N 1
ATOM 2649 C CA . LEU A 1 339 ? -8.521 2.812 17.105 1.00 96.56 339 LEU A CA 1
ATOM 2650 C C . LEU A 1 339 ? -8.612 1.703 18.147 1.00 96.56 339 LEU A C 1
ATOM 2652 O O . LEU A 1 339 ? -9.343 0.740 17.947 1.00 96.56 339 LEU A O 1
ATOM 2656 N N . LEU A 1 340 ? -7.877 1.840 19.249 1.00 95.44 340 LEU A N 1
ATOM 2657 C CA . LEU A 1 340 ? -7.910 0.882 20.342 1.00 95.44 340 LEU A CA 1
ATOM 2658 C C . LEU A 1 340 ? -9.316 0.773 20.934 1.00 95.44 340 LEU A C 1
ATOM 2660 O O . LEU A 1 340 ? -9.858 -0.327 20.971 1.00 95.44 340 LEU A O 1
ATOM 2664 N N . GLU A 1 341 ? -9.920 1.905 21.300 1.00 94.88 341 GLU A N 1
ATOM 2665 C CA . GLU A 1 341 ? -11.299 1.982 21.799 1.00 94.88 341 GLU A CA 1
ATOM 2666 C C . GLU A 1 341 ? -12.283 1.342 20.805 1.00 94.88 341 GLU A C 1
ATOM 2668 O O . GLU A 1 341 ? -13.084 0.489 21.179 1.00 94.88 341 GLU A O 1
ATOM 2673 N N . ALA A 1 342 ? -12.160 1.652 19.510 1.00 95.50 342 ALA A N 1
ATOM 2674 C CA . ALA A 1 342 ? -13.018 1.070 18.482 1.00 95.50 342 ALA A CA 1
ATOM 2675 C C . ALA A 1 342 ? -12.883 -0.462 18.388 1.00 95.50 342 ALA A C 1
ATOM 2677 O O . ALA A 1 342 ? -13.887 -1.150 18.204 1.00 95.50 342 ALA A O 1
ATOM 2678 N N . ILE A 1 343 ? -11.665 -1.005 18.509 1.00 95.50 343 ILE A N 1
ATOM 2679 C CA . ILE A 1 343 ? -11.412 -2.457 18.509 1.00 95.50 343 ILE A CA 1
ATOM 2680 C C . ILE A 1 343 ? -11.946 -3.093 19.800 1.00 95.50 343 ILE A C 1
ATOM 2682 O O . ILE A 1 343 ? -12.458 -4.215 19.771 1.00 95.50 343 ILE A O 1
ATOM 2686 N N . GLU A 1 344 ? -11.865 -2.390 20.931 1.00 93.00 344 GLU A N 1
ATOM 2687 C CA . GLU A 1 344 ? -12.456 -2.832 22.194 1.00 93.00 344 GLU A CA 1
ATOM 2688 C C . GLU A 1 344 ? -13.980 -2.908 22.154 1.00 93.00 344 GLU A C 1
ATOM 2690 O O . GLU A 1 344 ? -14.560 -3.697 22.897 1.00 93.00 344 GLU A O 1
ATOM 2695 N N . GLU A 1 345 ? -14.634 -2.167 21.268 1.00 89.50 345 GLU A N 1
ATOM 2696 C CA . GLU A 1 345 ? -16.085 -2.199 21.080 1.00 89.50 345 GLU A CA 1
ATOM 2697 C C . GLU A 1 345 ? -16.560 -3.267 20.082 1.00 89.50 345 GLU A C 1
ATOM 2699 O O . GLU A 1 345 ? -17.763 -3.503 19.987 1.00 89.50 345 GLU A O 1
ATOM 2704 N N . LEU A 1 346 ? -15.657 -3.963 19.373 1.00 82.88 346 LEU A N 1
ATOM 2705 C CA . LEU A 1 346 ? -16.055 -5.050 18.471 1.00 82.88 346 LEU A CA 1
ATOM 2706 C C . LEU A 1 346 ? -16.821 -6.136 19.230 1.00 82.88 346 LEU A C 1
ATOM 2708 O O . LEU A 1 346 ? -16.333 -6.669 20.234 1.00 82.88 346 LEU A O 1
ATOM 2712 N N . GLU A 1 347 ? -18.014 -6.467 18.745 1.00 68.75 347 GLU A N 1
ATOM 2713 C CA . GLU A 1 347 ? -18.781 -7.607 19.242 1.00 68.75 347 GLU A CA 1
ATOM 2714 C C . GLU A 1 347 ? -18.042 -8.911 18.899 1.00 68.75 347 GLU A C 1
ATOM 2716 O O . GLU A 1 347 ? -17.471 -9.045 17.815 1.00 68.75 347 GLU A O 1
ATOM 2721 N N . SER A 1 348 ? -17.990 -9.822 19.875 1.00 53.28 348 SER A N 1
ATOM 2722 C CA . SER A 1 348 ? -17.204 -11.065 19.847 1.00 53.28 348 SER A CA 1
ATOM 2723 C C . SER A 1 348 ? -17.703 -12.099 18.845 1.00 53.28 348 SER A C 1
ATOM 2725 O O . SER A 1 348 ? -18.939 -12.295 18.788 1.00 53.28 348 SER A O 1
#

Radius of gyration: 20.08 Å; Cα contacts (8 Å, |Δi|>4): 741; chains: 1; bounding box: 48×47×57 Å

Foldseek 3Di:
DVQKDWFFFFFQPFTEIEIEGNVCVLLVLLCVQWTPGDDPVCVVPDDGLEYEYEAAAPVPDPDPVCLLKDWDADPVNYIYMYHHRDPVCSDSVSVVLSVVLSVQQSCLVVLWAKAFWWWKWWAWPVGFIFTATEGAAPLLLRVLLLVLLVVPVVTTVDIGILEHTIWIWDQDPVLFIWIAHGIQKDKAAPVSDDVVQCVVQVVPKRWDPCVDPRIIIIHGHHDSVSRNDTHGHQEHAYREQADPPDPDQKDFDLALVVLQVPQQQSWYQDDPPDPDHGIDGDGSSPVRNCVVVVVSNSVSSSSSSVSCNVVNRGYTYGQQNCNPPPSVNVSSNSSNVSVSVVSVPDDD

Mean predicted aligned error: 5.44 Å

pLDDT: mean 90.58, std 8.96, range [45.25, 98.56]

Solvent-accessible surface area (backbone atoms only — not comparable to full-atom values): 18224 Å² total; per-residue (Å²): 115,93,59,52,48,80,47,45,26,33,50,36,94,40,40,32,37,36,36,32,26,59,89,49,42,76,54,52,57,47,45,68,29,31,24,45,70,58,51,72,71,51,64,76,74,47,83,58,52,27,38,36,37,42,48,41,66,56,88,80,48,94,49,81,80,45,38,83,49,44,76,48,71,47,97,88,68,31,32,42,34,43,23,25,60,55,83,90,61,79,43,60,64,54,60,55,52,52,56,50,20,52,50,26,44,53,34,45,72,74,63,30,42,55,45,29,24,29,31,31,43,37,31,35,66,90,69,46,66,47,29,40,34,36,32,35,46,92,67,16,29,58,66,53,18,55,54,37,38,63,68,41,61,92,52,35,68,46,72,46,76,58,20,76,53,41,33,34,40,46,69,46,99,88,53,51,50,24,36,29,16,33,49,20,24,44,82,43,47,52,89,75,50,56,67,73,58,54,63,76,42,47,95,70,44,48,76,41,61,77,91,46,97,82,16,30,32,31,33,69,73,54,55,59,74,64,23,56,37,80,37,68,54,45,31,45,26,38,30,34,6,58,70,81,88,67,89,58,49,58,48,72,52,94,45,38,66,65,43,45,62,50,44,50,46,21,60,36,26,46,55,86,88,52,99,52,78,50,80,45,69,33,48,52,23,22,81,51,34,42,60,85,37,40,74,64,40,50,60,32,46,48,53,50,43,38,40,31,51,78,66,67,26,47,37,32,38,31,41,11,21,34,44,38,92,90,19,64,64,57,18,12,41,49,26,25,51,44,50,49,54,56,50,72,66,56,85,130

Nearest PDB structures (foldseek):
  3mof-assembly1_A  TM=7.113E-01  e=8.940E-13  Rattus norvegicus
  2rka-assembly2_C  TM=7.090E-01  e=2.795E-12  Rattus norvegicus
  6p5o-assembly1_A  TM=6.950E-01  e=1.876E-12  Rattus norvegicus
  5fh5-assembly1_A  TM=6.805E-01  e=5.864E-12  Rattus norvegicus
  4gmu-assembly1_A  TM=6.655E-01  e=1.545E-11  Rattus norvegicus

Sequence (348 aa):
PKDWFGFPIHVGTKLIYVVVNKEYLALASGLGNLFELASFDIIKNKKPDGIYILGIDNQFFEEPDDFNGVIYKENDGTYVGLVGDDPSIDYFGYMKKMILTIHNLLIIDEGRLPIHGALAHIKLRNGKKANVMLIGDSGAGKSETLDALNRLQGEVSEVNILIDDMGSLDITGDGTVVAYGTETGAFVRLDDLQPGYAYSTMDRSIFMNPNEINARVIVPYSNYTEIIKPTRIDYFLYANNYNEDVKEKIAFFKKAEDANDVFSKGARMAKGTTTEKGLTYSYFANPFGAVQRREKHEAIAQRYLKSMIDGGVKVGEVMTRLGIHGFEMEGPLQAAKALLEAIEELES